Protein AF-A0A2M7DRD8-F1 (afdb_monomer_lite)

Structure (mmCIF, N/CA/C/O backbone):
data_AF-A0A2M7DRD8-F1
#
_entry.id   AF-A0A2M7DRD8-F1
#
loop_
_atom_site.group_PDB
_atom_site.id
_atom_site.type_symbol
_atom_site.label_atom_id
_atom_site.label_alt_id
_atom_site.label_comp_id
_atom_site.label_asym_id
_atom_site.label_entity_id
_atom_site.label_seq_id
_atom_site.pdbx_PDB_ins_code
_atom_site.Cartn_x
_atom_site.Cartn_y
_atom_site.Cartn_z
_atom_site.occupancy
_atom_site.B_iso_or_equiv
_atom_site.auth_seq_id
_atom_site.auth_comp_id
_atom_site.auth_asym_id
_atom_site.auth_atom_id
_atom_site.pdbx_PDB_model_num
ATOM 1 N N . MET A 1 1 ? -48.114 9.197 33.611 1.00 51.41 1 MET A N 1
ATOM 2 C CA . MET A 1 1 ? -47.716 10.324 32.728 1.00 51.41 1 MET A CA 1
ATOM 3 C C . MET A 1 1 ? -46.444 11.037 33.194 1.00 51.41 1 MET A C 1
ATOM 5 O O . MET A 1 1 ? -45.716 11.497 32.331 1.00 51.41 1 MET A O 1
ATOM 9 N N . ILE A 1 2 ? -46.135 11.087 34.499 1.00 50.50 2 ILE A N 1
ATOM 10 C CA . ILE A 1 2 ? -44.929 11.755 35.037 1.00 50.50 2 ILE A CA 1
ATOM 11 C C . ILE A 1 2 ? -43.642 10.920 34.817 1.00 50.50 2 ILE A C 1
ATOM 13 O O . ILE A 1 2 ? -42.641 11.465 34.374 1.00 50.50 2 ILE A O 1
ATOM 17 N N . GLU A 1 3 ? -43.691 9.587 34.945 1.00 48.16 3 GLU A N 1
ATOM 18 C CA . GLU A 1 3 ? -42.523 8.697 34.726 1.00 48.16 3 GLU A CA 1
ATOM 19 C C . GLU A 1 3 ? -41.979 8.661 33.280 1.00 48.16 3 GLU A C 1
ATOM 21 O O . GLU A 1 3 ? -40.818 8.326 33.057 1.00 48.16 3 GLU A O 1
ATOM 26 N N . ASN A 1 4 ? -42.793 9.020 32.278 1.00 51.00 4 ASN A N 1
ATOM 27 C CA . ASN A 1 4 ? -42.351 9.072 30.875 1.00 51.00 4 ASN A CA 1
ATOM 28 C C . ASN A 1 4 ? -41.583 10.360 30.537 1.00 51.00 4 ASN A C 1
ATOM 30 O O . ASN A 1 4 ? -40.887 10.402 29.526 1.00 51.00 4 ASN A O 1
ATOM 34 N N . ILE A 1 5 ? -41.713 11.414 31.348 1.00 54.62 5 ILE A N 1
ATOM 35 C CA . ILE A 1 5 ? -41.013 12.686 31.124 1.00 54.62 5 ILE A CA 1
ATOM 36 C C . ILE A 1 5 ? -39.575 12.589 31.653 1.00 54.62 5 ILE A C 1
ATOM 38 O O . ILE A 1 5 ? -38.653 13.019 30.961 1.00 54.62 5 ILE A O 1
ATOM 42 N N . ASP A 1 6 ? -39.367 11.937 32.801 1.00 59.06 6 ASP A N 1
ATOM 43 C CA . ASP A 1 6 ? -38.029 11.738 33.377 1.00 59.06 6 ASP A CA 1
ATOM 44 C C . ASP A 1 6 ? -37.151 10.810 32.529 1.00 59.06 6 ASP A C 1
ATOM 46 O O . ASP A 1 6 ? -36.021 11.176 32.207 1.00 59.06 6 ASP A O 1
ATOM 50 N N . LYS A 1 7 ? -37.688 9.688 32.025 1.00 58.59 7 LYS A N 1
ATOM 51 C CA . LYS A 1 7 ? -36.946 8.801 31.104 1.00 58.59 7 LYS A CA 1
ATOM 52 C C . LYS A 1 7 ? -36.541 9.490 29.798 1.00 58.59 7 LYS A C 1
ATOM 54 O O . LYS A 1 7 ? -35.461 9.237 29.271 1.00 58.59 7 LYS A O 1
ATOM 59 N N . ASN A 1 8 ? -37.389 10.375 29.273 1.00 62.75 8 ASN A N 1
ATOM 60 C CA . ASN A 1 8 ? -37.078 11.137 28.062 1.00 62.75 8 ASN A CA 1
ATOM 61 C C . ASN A 1 8 ? -35.999 12.204 28.305 1.00 62.75 8 ASN A C 1
ATOM 63 O O . ASN A 1 8 ? -35.187 12.462 27.415 1.00 62.75 8 ASN A O 1
ATOM 67 N N . ASN A 1 9 ? -35.961 12.807 29.496 1.00 60.53 9 ASN A N 1
ATOM 68 C CA . ASN A 1 9 ? -34.924 13.767 29.874 1.00 60.53 9 ASN A CA 1
ATOM 69 C C . ASN A 1 9 ? -33.573 13.088 30.146 1.00 60.53 9 ASN A C 1
ATOM 71 O O . ASN A 1 9 ? -32.545 13.599 29.700 1.00 60.53 9 ASN A O 1
ATOM 75 N N . GLU A 1 10 ? -33.563 11.925 30.802 1.00 60.06 10 GLU A N 1
ATOM 76 C CA . GLU A 1 10 ? -32.355 11.109 30.995 1.00 60.06 10 GLU A CA 1
ATOM 77 C C . GLU A 1 10 ? -31.762 10.661 29.655 1.00 60.06 10 GLU A C 1
ATOM 79 O O . GLU A 1 10 ? -30.588 10.911 29.382 1.00 60.06 10 GLU A O 1
ATOM 84 N N . LEU A 1 11 ? -32.595 10.123 28.758 1.00 62.16 11 LEU A N 1
ATOM 85 C CA . LEU A 1 11 ? -32.164 9.702 27.424 1.00 62.16 11 LEU A CA 1
ATOM 86 C C . LEU A 1 11 ? -31.578 10.870 26.611 1.00 62.16 11 LEU A C 1
ATOM 88 O O . LEU A 1 11 ? -30.563 10.724 25.930 1.00 62.16 11 LEU A O 1
ATOM 92 N N . LYS A 1 12 ? -32.198 12.053 26.683 1.00 63.88 12 LYS A N 1
ATOM 93 C CA . LYS A 1 12 ? -31.718 13.252 25.984 1.00 63.88 12 LYS A CA 1
ATOM 94 C C . LYS A 1 12 ? -30.368 13.732 26.531 1.00 63.88 12 LYS A C 1
ATOM 96 O O . LYS A 1 12 ? -29.497 14.097 25.738 1.00 63.88 12 LYS A O 1
ATOM 101 N N . ASN A 1 13 ? -30.179 13.688 27.850 1.00 71.81 13 ASN A N 1
ATOM 102 C CA . ASN A 1 13 ? -28.911 14.026 28.500 1.00 71.81 13 ASN A CA 1
ATOM 103 C C . ASN A 1 13 ? -27.793 13.045 28.119 1.00 71.81 13 ASN A C 1
ATOM 105 O O . ASN A 1 13 ? -26.676 13.478 27.823 1.00 71.81 13 ASN A O 1
ATOM 109 N N . ASP A 1 14 ? -28.096 11.750 28.039 1.00 74.75 14 ASP A N 1
ATOM 110 C CA . ASP A 1 14 ? -27.139 10.731 27.599 1.00 74.75 14 ASP A CA 1
ATOM 111 C C . ASP A 1 14 ? -26.747 10.900 26.125 1.00 74.75 14 ASP A C 1
ATOM 113 O O . ASP A 1 14 ? -25.566 10.801 25.780 1.00 74.75 14 ASP A O 1
ATOM 117 N N . ILE A 1 15 ? -27.697 11.248 25.249 1.00 74.50 15 ILE A N 1
ATOM 118 C CA . ILE A 1 15 ? -27.411 11.560 23.839 1.00 74.50 15 ILE A CA 1
ATOM 119 C C . ILE A 1 15 ? -26.475 12.769 23.724 1.00 74.50 15 ILE A C 1
ATOM 121 O O . ILE A 1 15 ? -25.513 12.741 22.951 1.00 74.50 15 ILE A O 1
ATOM 125 N N . GLU A 1 16 ? -26.732 13.842 24.473 1.00 79.25 16 GLU A N 1
ATOM 126 C CA . GLU A 1 16 ? -25.897 15.044 24.426 1.00 79.25 16 GLU A CA 1
ATOM 127 C C . GLU A 1 16 ? -24.485 14.782 24.973 1.00 79.25 16 GLU A C 1
ATOM 129 O O . GLU A 1 16 ? -23.496 15.234 24.387 1.00 79.25 16 GLU A O 1
ATOM 134 N N . LYS A 1 17 ? -24.377 13.995 26.048 1.00 80.50 17 LYS A N 1
ATOM 135 C CA . LYS A 1 17 ? -23.098 13.569 26.624 1.00 80.50 17 LYS A CA 1
ATOM 136 C C . LYS A 1 17 ? -22.289 12.728 25.635 1.00 80.50 17 LYS A C 1
ATOM 138 O O . LYS A 1 17 ? -21.115 13.023 25.413 1.00 80.50 17 LYS A O 1
ATOM 143 N N . THR A 1 18 ? -22.918 11.751 24.983 1.00 78.06 18 THR A N 1
ATOM 144 C CA . THR A 1 18 ? -22.278 10.927 23.946 1.00 78.06 18 THR A CA 1
ATOM 145 C C . THR A 1 18 ? -21.815 11.769 22.759 1.00 78.06 18 THR A C 1
ATOM 147 O O . THR A 1 18 ? -20.695 11.592 22.288 1.00 78.06 18 THR A O 1
ATOM 150 N N . ARG A 1 19 ? -22.613 12.745 22.302 1.00 79.94 19 ARG A N 1
ATOM 151 C CA . ARG A 1 19 ? -22.212 13.660 21.216 1.00 79.94 19 ARG A CA 1
ATOM 152 C C . ARG A 1 19 ? -20.989 14.501 21.576 1.00 79.94 19 ARG A C 1
ATOM 154 O O . ARG A 1 19 ? -20.092 14.647 20.749 1.00 79.94 19 ARG A O 1
ATOM 161 N N . LYS A 1 20 ? -20.941 15.042 22.797 1.00 85.69 20 LYS A N 1
ATOM 162 C CA . LYS A 1 20 ? -19.784 15.812 23.286 1.00 85.69 20 LYS A CA 1
ATOM 163 C C . LYS A 1 20 ? -18.530 14.941 23.356 1.00 85.69 20 LYS A C 1
ATOM 165 O O . LYS A 1 20 ? -17.476 15.366 22.887 1.00 85.69 20 LYS A O 1
ATOM 170 N N . GLN A 1 21 ? -18.661 13.721 23.877 1.00 85.06 21 GLN A N 1
ATOM 171 C CA . GLN A 1 21 ? -17.564 12.757 23.935 1.00 85.06 21 GLN A CA 1
ATOM 172 C C . GLN A 1 21 ? -17.055 12.401 22.531 1.00 85.06 21 GLN A C 1
ATOM 174 O O . GLN A 1 21 ? -15.856 12.475 22.279 1.00 85.06 21 GLN A O 1
ATOM 179 N N . TYR A 1 22 ? -17.963 12.129 21.592 1.00 84.31 22 TYR A N 1
ATOM 180 C CA . TYR A 1 22 ? -17.619 11.849 20.200 1.00 84.31 22 TYR A CA 1
ATOM 181 C C . TYR A 1 22 ? -16.872 13.003 19.533 1.00 84.31 22 TYR A C 1
ATOM 183 O O . TYR A 1 22 ? -15.840 12.776 18.912 1.00 84.31 22 TYR A O 1
ATOM 191 N N . ALA A 1 23 ? -17.325 14.248 19.701 1.00 85.69 23 ALA A N 1
ATOM 192 C CA . ALA A 1 23 ? -16.627 15.410 19.151 1.00 85.69 23 ALA A CA 1
ATOM 193 C C . ALA A 1 23 ? -15.194 15.550 19.702 1.00 85.69 23 ALA A C 1
ATOM 195 O O . ALA A 1 23 ? -14.265 15.858 18.950 1.00 85.69 23 ALA A O 1
ATOM 196 N N . MET A 1 24 ? -15.004 15.294 21.000 1.00 89.94 24 MET A N 1
ATOM 197 C CA . MET A 1 24 ? -13.684 15.314 21.632 1.00 89.94 24 MET A CA 1
ATOM 198 C C . MET A 1 24 ? -12.785 14.195 21.095 1.00 89.94 24 MET A C 1
ATOM 200 O O . MET A 1 24 ? -11.672 14.471 20.647 1.00 89.94 24 MET A O 1
ATOM 204 N N . ASP A 1 25 ? -13.266 12.951 21.094 1.00 91.06 25 ASP A N 1
ATOM 205 C CA . ASP A 1 25 ? -12.492 11.802 20.615 1.00 91.06 25 ASP A CA 1
ATOM 206 C C . ASP A 1 25 ? -12.171 11.908 19.128 1.00 91.06 25 ASP A C 1
ATOM 208 O O . ASP A 1 25 ? -11.081 11.534 18.714 1.00 91.06 25 ASP A O 1
ATOM 212 N N . PHE A 1 26 ? -13.075 12.469 18.326 1.00 90.00 26 PHE A N 1
ATOM 213 C CA . PHE A 1 26 ? -12.841 12.701 16.906 1.00 90.00 26 PHE A CA 1
ATOM 214 C C . PHE A 1 26 ? -11.701 13.701 16.679 1.00 90.00 26 PHE A C 1
ATOM 216 O O . PHE A 1 26 ? -10.838 13.474 15.835 1.00 90.00 26 PHE A O 1
ATOM 223 N N . SER A 1 27 ? -11.623 14.770 17.477 1.00 91.44 27 SER A N 1
ATOM 224 C CA . SER A 1 27 ? -10.482 15.695 17.441 1.00 91.44 27 SER A CA 1
ATOM 225 C C . SER A 1 27 ? -9.163 14.991 17.795 1.00 91.44 27 SER A C 1
ATOM 227 O O . SER A 1 27 ? -8.160 15.129 17.089 1.00 91.44 27 SER A O 1
ATOM 229 N N . VAL A 1 28 ? -9.170 14.159 18.843 1.00 92.94 28 VAL A N 1
ATOM 230 C CA . VAL A 1 28 ? -8.000 13.364 19.257 1.00 92.94 28 VAL A CA 1
ATOM 231 C C . VAL A 1 28 ? -7.609 12.340 18.186 1.00 92.94 28 VAL A C 1
ATOM 233 O O . VAL A 1 28 ? -6.428 12.179 17.884 1.00 92.94 28 VAL A O 1
ATOM 236 N N . PHE A 1 29 ? -8.587 11.691 17.561 1.00 94.94 29 PHE A N 1
ATOM 237 C CA . PHE A 1 29 ? -8.405 10.766 16.449 1.00 94.94 29 PHE A CA 1
ATOM 238 C C . PHE A 1 29 ? -7.705 11.436 15.262 1.00 94.94 29 PHE A C 1
ATOM 240 O O . PHE A 1 29 ? -6.721 10.899 14.756 1.00 94.94 29 PHE A O 1
ATOM 247 N N . TYR A 1 30 ? -8.142 12.633 14.851 1.00 93.25 30 TYR A N 1
ATOM 248 C CA . TYR A 1 30 ? -7.472 13.380 13.781 1.00 93.25 30 TYR A CA 1
ATOM 249 C C . TYR A 1 30 ? -6.026 13.710 14.132 1.00 93.25 30 TYR A C 1
ATOM 251 O O . TYR A 1 30 ? -5.141 13.544 13.292 1.00 93.25 30 TYR A O 1
ATOM 259 N N . LYS A 1 31 ? -5.770 14.121 15.377 1.00 95.44 31 LYS A N 1
ATOM 260 C CA . LYS A 1 31 ? -4.407 14.358 15.855 1.00 95.44 31 LYS A CA 1
ATOM 261 C C . LYS A 1 31 ? -3.551 13.091 15.749 1.00 95.44 31 LYS A C 1
ATOM 263 O O . LYS A 1 31 ? -2.486 13.135 15.142 1.00 95.44 31 LYS A O 1
ATOM 268 N N . PHE A 1 32 ? -4.034 11.959 16.263 1.00 96.81 32 PHE A N 1
ATOM 269 C CA . PHE A 1 32 ? -3.321 10.681 16.182 1.00 96.81 32 PHE A CA 1
ATOM 270 C C . PHE A 1 32 ? -3.087 10.209 14.749 1.00 96.81 32 PHE A C 1
ATOM 272 O O . PHE A 1 32 ? -2.049 9.605 14.480 1.00 96.81 32 PHE A O 1
ATOM 279 N N . LYS A 1 33 ? -4.026 10.481 13.836 1.00 95.25 33 LYS A N 1
ATOM 280 C CA . LYS A 1 33 ? -3.860 10.195 12.411 1.00 95.25 33 LYS A CA 1
ATOM 281 C C . LYS A 1 33 ? -2.682 10.979 11.839 1.00 95.25 33 LYS A C 1
ATOM 283 O O . LYS A 1 33 ? -1.814 10.380 11.215 1.00 95.25 33 LYS A O 1
ATOM 288 N N . CYS A 1 34 ? -2.656 12.296 12.044 1.00 93.75 34 CYS A N 1
ATOM 289 C CA . CYS A 1 34 ? -1.581 13.150 11.535 1.00 93.75 34 CYS A CA 1
ATOM 290 C C . CYS A 1 34 ? -0.221 12.729 12.103 1.00 93.75 34 CYS A C 1
ATOM 292 O O . CYS A 1 34 ? 0.714 12.533 11.338 1.00 93.75 34 CYS A O 1
ATOM 294 N N . GLU A 1 35 ? -0.147 12.466 13.412 1.00 95.12 35 GLU A N 1
ATOM 295 C CA . GLU A 1 35 ? 1.071 11.950 14.048 1.00 95.12 35 GLU A CA 1
ATOM 296 C C . GLU A 1 35 ? 1.548 10.636 13.412 1.00 95.12 35 GLU A C 1
ATOM 298 O O . GLU A 1 35 ? 2.744 10.453 13.205 1.00 95.12 35 GLU A O 1
ATOM 303 N N . GLU A 1 36 ? 0.641 9.705 13.094 1.00 95.19 36 GLU A N 1
ATOM 304 C CA . GLU A 1 36 ? 1.029 8.440 12.460 1.00 95.19 36 GLU A CA 1
ATOM 305 C C . GLU A 1 36 ? 1.543 8.644 11.029 1.00 95.19 36 GLU A C 1
ATOM 307 O O . GLU A 1 36 ? 2.528 8.017 10.644 1.00 95.19 36 GLU A O 1
ATOM 312 N N . ILE A 1 37 ? 0.925 9.544 10.258 1.00 93.06 37 ILE A N 1
ATOM 313 C CA . ILE A 1 37 ? 1.405 9.911 8.917 1.00 93.06 37 ILE A CA 1
ATOM 314 C C . ILE A 1 37 ? 2.819 10.505 9.004 1.00 93.06 37 ILE A C 1
ATOM 316 O O . ILE A 1 37 ? 3.712 10.069 8.274 1.00 93.06 37 ILE A O 1
ATOM 320 N N . ASP A 1 38 ? 3.052 11.427 9.940 1.00 91.56 38 ASP A N 1
ATOM 321 C CA . ASP A 1 38 ? 4.364 12.049 10.153 1.00 91.56 38 ASP A CA 1
ATOM 322 C C . ASP A 1 38 ? 5.421 11.010 10.581 1.00 91.56 38 ASP A C 1
ATOM 324 O O . ASP A 1 38 ? 6.549 10.985 10.067 1.00 91.56 38 ASP A O 1
ATOM 328 N N . ASN A 1 39 ? 5.040 10.086 11.471 1.00 92.94 39 ASN A N 1
ATOM 329 C CA . ASN A 1 39 ? 5.903 9.010 11.966 1.00 92.94 39 ASN A CA 1
ATOM 330 C C . ASN A 1 39 ? 6.307 8.011 10.878 1.00 92.94 39 ASN A C 1
ATOM 332 O O . ASN A 1 39 ? 7.415 7.475 10.926 1.00 92.94 39 ASN A O 1
ATOM 336 N N . LEU A 1 40 ? 5.431 7.738 9.906 1.00 91.81 40 LEU A N 1
ATOM 337 C CA . LEU A 1 40 ? 5.766 6.871 8.776 1.00 91.81 40 LEU A CA 1
ATOM 338 C C . LEU A 1 40 ? 6.870 7.479 7.911 1.00 91.81 40 LEU A C 1
ATOM 340 O O . LEU A 1 40 ? 7.660 6.731 7.340 1.00 91.81 40 LEU A O 1
ATOM 344 N N . SER A 1 41 ? 6.971 8.815 7.863 1.00 86.94 41 SER A N 1
ATOM 345 C CA . SER A 1 41 ? 8.064 9.523 7.186 1.00 86.94 41 SER A CA 1
ATOM 346 C C . SER A 1 41 ? 8.260 9.115 5.713 1.00 86.94 41 SER A C 1
ATOM 348 O O . SER A 1 41 ? 9.373 9.190 5.190 1.00 86.94 41 SER A O 1
ATOM 350 N N . VAL A 1 42 ? 7.174 8.710 5.051 1.00 90.12 42 VAL A N 1
ATOM 351 C CA . VAL A 1 42 ? 7.125 8.277 3.647 1.00 90.12 42 VAL A CA 1
ATOM 352 C C . VAL A 1 42 ? 6.972 9.458 2.693 1.00 90.12 42 VAL A C 1
ATOM 354 O O . VAL A 1 42 ? 6.558 10.542 3.101 1.00 90.12 42 VAL A O 1
ATOM 357 N N . LEU A 1 43 ? 7.305 9.255 1.417 1.00 85.31 43 LEU A N 1
ATOM 358 C CA . LEU A 1 43 ? 7.189 10.246 0.343 1.00 85.31 43 LEU A CA 1
ATOM 359 C C . LEU A 1 43 ? 7.924 11.573 0.589 1.00 85.31 43 LEU A C 1
ATOM 361 O O . LEU A 1 43 ? 7.656 12.559 -0.090 1.00 85.31 43 LEU A O 1
ATOM 365 N N . LYS A 1 44 ? 8.922 11.613 1.483 1.00 86.44 44 LYS A N 1
ATOM 366 C CA . LYS A 1 44 ? 9.798 12.794 1.642 1.00 86.44 44 LYS A CA 1
ATOM 367 C C . LYS A 1 44 ? 10.540 13.162 0.353 1.00 86.44 44 LYS A C 1
ATOM 369 O O . LYS A 1 44 ? 10.976 14.296 0.196 1.00 86.44 44 LYS A O 1
ATOM 374 N N . TRP A 1 45 ? 10.704 12.191 -0.541 1.00 84.38 45 TRP A N 1
ATOM 375 C CA . TRP A 1 45 ? 11.318 12.338 -1.858 1.00 84.38 45 TRP A CA 1
ATOM 376 C C . TRP A 1 45 ? 10.314 12.734 -2.953 1.00 84.38 45 TRP A C 1
ATOM 378 O O . TRP A 1 45 ? 10.743 13.068 -4.056 1.00 84.38 45 TRP A O 1
ATOM 388 N N . ALA A 1 46 ? 9.001 12.654 -2.695 1.00 83.19 46 ALA A N 1
ATOM 389 C CA . ALA A 1 46 ? 7.992 12.746 -3.742 1.00 83.19 46 ALA A CA 1
ATOM 390 C C . ALA A 1 46 ? 7.962 14.142 -4.380 1.00 83.19 46 ALA A C 1
ATOM 392 O O . ALA A 1 46 ? 7.976 15.150 -3.667 1.00 83.19 46 ALA A O 1
ATOM 393 N N . PRO A 1 47 ? 7.900 14.219 -5.718 1.00 79.81 47 PRO A N 1
ATOM 394 C CA . PRO A 1 47 ? 7.844 15.496 -6.406 1.00 79.81 47 PRO A CA 1
ATOM 395 C C . PRO A 1 47 ? 6.501 16.203 -6.166 1.00 79.81 47 PRO A C 1
ATOM 397 O O . PRO A 1 47 ? 5.458 15.570 -5.989 1.00 79.81 47 PRO A O 1
ATOM 400 N N . HIS A 1 48 ? 6.520 17.537 -6.209 1.00 73.81 48 HIS A N 1
ATOM 401 C CA . HIS A 1 48 ? 5.298 18.341 -6.290 1.00 73.81 48 HIS A CA 1
ATOM 402 C C . HIS A 1 48 ? 4.625 18.177 -7.665 1.00 73.81 48 HIS A C 1
ATOM 404 O O . HIS A 1 48 ? 5.193 17.559 -8.562 1.00 73.81 48 HIS A O 1
ATOM 410 N N . ASN A 1 49 ? 3.405 18.707 -7.824 1.00 71.19 49 ASN A N 1
ATOM 411 C CA . ASN A 1 49 ? 2.595 18.561 -9.044 1.00 71.19 49 ASN A CA 1
ATOM 412 C C . ASN A 1 49 ? 3.424 18.724 -10.337 1.00 71.19 49 ASN A C 1
ATOM 414 O O . ASN A 1 49 ? 4.242 19.647 -10.409 1.00 71.19 49 ASN A O 1
ATOM 418 N N . PRO A 1 50 ? 3.193 17.880 -11.363 1.00 64.50 50 PRO A N 1
ATOM 419 C CA . PRO A 1 50 ? 3.931 17.988 -12.614 1.00 64.50 50 PRO A CA 1
ATOM 420 C C . PRO A 1 50 ? 3.659 19.358 -13.267 1.00 64.50 50 PRO A C 1
ATOM 422 O O . PRO A 1 50 ? 2.529 19.856 -13.189 1.00 64.50 50 PRO A O 1
ATOM 425 N N . PRO A 1 51 ? 4.659 19.996 -13.898 1.00 63.88 51 PRO A N 1
ATOM 426 C CA . PRO A 1 51 ? 4.472 21.267 -14.585 1.00 63.88 51 PRO A CA 1
ATOM 427 C C . PRO A 1 51 ? 3.408 21.153 -15.687 1.00 63.88 51 PRO A C 1
ATOM 429 O O . PRO A 1 51 ? 3.340 20.169 -16.419 1.00 63.88 51 PRO A O 1
ATOM 432 N N . ASN A 1 52 ? 2.594 22.201 -15.850 1.00 61.72 52 ASN A N 1
ATOM 433 C CA . ASN A 1 52 ? 1.519 22.247 -16.856 1.00 61.72 52 ASN A CA 1
ATOM 434 C C . ASN A 1 52 ? 2.026 22.270 -18.314 1.00 61.72 52 ASN A C 1
ATOM 436 O O . ASN A 1 52 ? 1.223 22.160 -19.241 1.00 61.72 52 ASN A O 1
ATOM 440 N N . ILE A 1 53 ? 3.335 22.426 -18.528 1.00 61.28 53 ILE A N 1
ATOM 441 C CA . ILE A 1 53 ? 3.953 22.584 -19.846 1.00 61.28 53 ILE A CA 1
ATOM 442 C C . ILE A 1 53 ? 4.881 21.391 -20.089 1.00 61.28 53 ILE A C 1
ATOM 444 O O . ILE A 1 53 ? 6.031 21.376 -19.661 1.00 61.28 53 ILE A O 1
ATOM 448 N N . THR A 1 54 ? 4.370 20.376 -20.786 1.00 60.72 54 THR A N 1
ATOM 449 C CA . THR A 1 54 ? 5.160 19.241 -21.283 1.00 60.72 54 THR A CA 1
ATOM 450 C C . THR A 1 54 ? 4.831 19.033 -22.757 1.00 60.72 54 THR A C 1
ATOM 452 O O . THR A 1 54 ? 3.689 18.722 -23.098 1.00 60.72 54 THR A O 1
ATOM 455 N N . ILE A 1 55 ? 5.819 19.217 -23.639 1.00 64.56 55 ILE A N 1
ATOM 456 C CA . ILE A 1 55 ? 5.631 19.117 -25.099 1.00 64.56 55 ILE A CA 1
ATOM 457 C C . ILE A 1 55 ? 5.620 17.646 -25.555 1.00 64.56 55 ILE A C 1
ATOM 459 O O . ILE A 1 55 ? 4.925 17.286 -26.503 1.00 64.56 55 ILE A O 1
ATOM 463 N N . ASN A 1 56 ? 6.345 16.768 -24.853 1.00 79.56 56 ASN A N 1
ATOM 464 C CA . ASN A 1 56 ? 6.411 15.344 -25.175 1.00 79.56 56 ASN A CA 1
ATOM 465 C C . ASN A 1 56 ? 5.234 14.572 -24.540 1.00 79.56 56 ASN A C 1
ATOM 467 O O . ASN A 1 56 ? 5.143 14.454 -23.315 1.00 79.56 56 ASN A O 1
ATOM 471 N N . SER A 1 57 ? 4.349 14.021 -25.380 1.00 80.19 57 SER A N 1
ATOM 472 C CA . SER A 1 57 ? 3.146 13.278 -24.966 1.00 80.19 57 SER A CA 1
ATOM 473 C C . SER A 1 57 ? 3.450 12.082 -24.063 1.00 80.19 57 SER A C 1
ATOM 475 O O . SER A 1 57 ? 2.684 11.791 -23.146 1.00 80.19 57 SER A O 1
ATOM 477 N N . TYR A 1 58 ? 4.587 11.428 -24.279 1.00 83.19 58 TYR A N 1
ATOM 478 C CA . TYR A 1 58 ? 5.029 10.283 -23.501 1.00 83.19 58 TYR A CA 1
ATOM 479 C C . TYR A 1 58 ? 5.480 1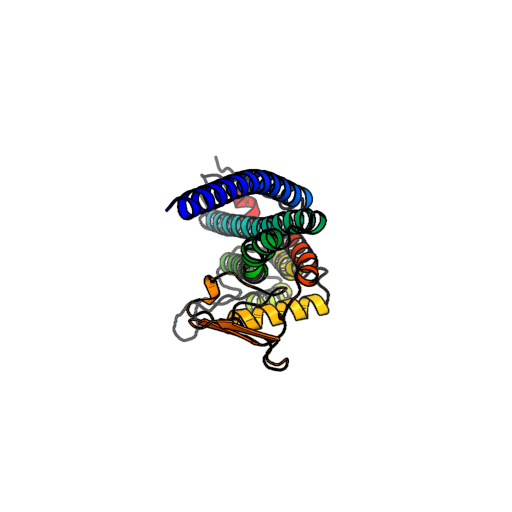0.670 -22.081 1.00 83.19 58 TYR A C 1
ATOM 481 O O . TYR A 1 58 ? 5.090 10.030 -21.106 1.00 83.19 58 TYR A O 1
ATOM 489 N N . ILE A 1 59 ? 6.241 11.760 -21.948 1.00 86.81 59 ILE A N 1
ATOM 490 C CA . ILE A 1 59 ? 6.667 12.288 -20.641 1.00 86.81 59 ILE A CA 1
ATOM 491 C C . ILE A 1 59 ? 5.436 12.736 -19.842 1.00 86.81 59 ILE A C 1
ATOM 493 O O . ILE A 1 59 ? 5.301 12.429 -18.658 1.00 86.81 59 ILE A O 1
ATOM 497 N N . LYS A 1 60 ? 4.477 13.385 -20.513 1.00 86.25 60 LYS A N 1
ATOM 498 C CA . LYS A 1 60 ? 3.192 13.760 -19.911 1.00 86.25 60 LYS A CA 1
ATOM 499 C C . LYS A 1 60 ? 2.429 12.538 -19.386 1.00 86.25 60 LYS A C 1
ATOM 501 O O . LYS A 1 60 ? 1.916 12.578 -18.269 1.00 86.25 60 LYS A O 1
ATOM 506 N N . LEU A 1 61 ? 2.369 11.460 -20.169 1.00 86.75 61 LEU A N 1
ATOM 507 C CA . LEU A 1 61 ? 1.716 10.209 -19.779 1.00 86.75 61 LEU A CA 1
ATOM 508 C C . LEU A 1 61 ? 2.385 9.585 -18.542 1.00 86.75 61 LEU A C 1
ATOM 510 O O . LEU A 1 61 ? 1.696 9.222 -17.589 1.00 86.75 61 LEU A O 1
ATOM 514 N N . ALA A 1 62 ? 3.721 9.527 -18.528 1.00 90.94 62 ALA A N 1
ATOM 515 C CA . ALA A 1 62 ? 4.499 9.036 -17.391 1.00 90.94 62 ALA A CA 1
ATOM 516 C C . ALA A 1 62 ? 4.193 9.827 -16.107 1.00 90.94 62 ALA A C 1
ATOM 518 O O . ALA A 1 62 ? 3.912 9.233 -15.065 1.00 90.94 62 ALA A O 1
ATOM 519 N N . GLY A 1 63 ? 4.169 11.162 -16.200 1.00 90.38 63 GLY A N 1
ATOM 520 C CA . GLY A 1 63 ? 3.828 12.044 -15.085 1.00 90.38 63 GLY A CA 1
ATOM 521 C C . GLY A 1 63 ? 2.405 11.836 -14.560 1.00 90.38 63 GLY A C 1
ATOM 522 O O . GLY A 1 63 ? 2.206 11.749 -13.350 1.00 90.38 63 GLY A O 1
ATOM 523 N N . GLN A 1 64 ? 1.414 11.695 -15.448 1.00 89.94 64 GLN A N 1
ATOM 524 C CA . GLN A 1 64 ? 0.015 11.466 -15.060 1.00 89.94 64 GLN A CA 1
ATOM 525 C C . GLN A 1 64 ? -0.173 10.145 -14.308 1.00 89.94 64 GLN A C 1
ATOM 527 O O . GLN A 1 64 ? -0.794 10.122 -13.243 1.00 89.94 64 GLN A O 1
ATOM 532 N N . PHE A 1 65 ? 0.384 9.052 -14.830 1.00 91.94 65 PHE A N 1
ATOM 533 C CA . PHE A 1 65 ? 0.306 7.750 -14.171 1.00 91.94 65 PHE A CA 1
ATOM 534 C C . PHE A 1 65 ? 1.061 7.729 -12.846 1.00 91.94 65 PHE A C 1
ATOM 536 O O . PHE A 1 65 ? 0.549 7.202 -11.859 1.00 91.94 65 PHE A O 1
ATOM 543 N N . PHE A 1 66 ? 2.250 8.331 -12.793 1.00 94.75 66 PHE A N 1
ATOM 544 C CA . PHE A 1 66 ? 3.011 8.387 -11.552 1.00 94.75 66 PHE A CA 1
ATOM 545 C C . PHE A 1 66 ? 2.313 9.235 -10.483 1.00 94.75 66 PHE A C 1
ATOM 547 O O . PHE A 1 66 ? 2.248 8.841 -9.322 1.00 94.75 66 PHE A O 1
ATOM 554 N N . TYR A 1 67 ? 1.695 10.352 -10.868 1.00 91.19 67 TYR A N 1
ATOM 555 C CA . TYR A 1 67 ? 0.881 11.149 -9.953 1.00 91.19 67 TYR A CA 1
ATOM 556 C C . TYR A 1 67 ? -0.334 10.368 -9.423 1.00 91.19 67 TYR A C 1
ATOM 558 O O . TYR A 1 67 ? -0.649 10.429 -8.234 1.00 91.19 67 TYR A O 1
ATOM 566 N N . ALA A 1 68 ? -0.995 9.577 -10.276 1.00 91.88 68 ALA A N 1
ATOM 567 C CA . ALA A 1 68 ? -2.073 8.687 -9.848 1.00 91.88 68 ALA A CA 1
ATOM 568 C C . ALA A 1 68 ? -1.582 7.616 -8.853 1.00 91.88 68 ALA A C 1
ATOM 570 O O . ALA A 1 68 ? -2.263 7.353 -7.860 1.00 91.88 68 ALA A O 1
ATOM 571 N N . LEU A 1 69 ? -0.386 7.056 -9.069 1.00 94.81 69 LEU A N 1
ATOM 572 C CA . LEU A 1 69 ? 0.269 6.134 -8.134 1.00 94.81 69 LEU A CA 1
ATOM 573 C C . LEU A 1 69 ? 0.556 6.789 -6.778 1.00 94.81 69 LEU A C 1
ATOM 575 O O . LEU A 1 69 ? 0.241 6.196 -5.747 1.00 94.81 69 LEU A O 1
ATOM 579 N N . LEU A 1 70 ? 1.089 8.016 -6.765 1.00 94.38 70 LEU A N 1
ATOM 580 C CA . LEU A 1 70 ? 1.322 8.768 -5.529 1.00 94.38 70 LEU A CA 1
ATOM 581 C C . LEU A 1 70 ? 0.015 8.983 -4.758 1.00 94.38 70 LEU A C 1
ATOM 583 O O . LEU A 1 70 ? -0.043 8.703 -3.564 1.00 94.38 70 LEU A O 1
ATOM 587 N N . ASN A 1 71 ? -1.062 9.388 -5.436 1.00 92.19 71 ASN A N 1
ATOM 588 C CA . ASN A 1 71 ? -2.378 9.549 -4.809 1.00 92.19 71 ASN A CA 1
ATOM 589 C C . ASN A 1 71 ? -2.928 8.234 -4.243 1.00 92.19 71 ASN A C 1
ATOM 591 O O . ASN A 1 71 ? -3.459 8.213 -3.131 1.00 92.19 71 ASN A O 1
ATOM 595 N N . ALA A 1 72 ? -2.787 7.126 -4.975 1.00 94.75 72 ALA A N 1
ATOM 596 C CA . ALA A 1 72 ? -3.184 5.809 -4.487 1.00 94.75 72 ALA A CA 1
ATOM 597 C C . ALA A 1 72 ? -2.380 5.402 -3.239 1.00 94.75 72 ALA A C 1
ATOM 599 O O . ALA A 1 72 ? -2.947 4.850 -2.292 1.00 94.75 72 ALA A O 1
ATOM 600 N N . PHE A 1 73 ? -1.084 5.724 -3.202 1.00 96.75 73 PHE A N 1
ATOM 601 C CA . PHE A 1 73 ? -0.231 5.470 -2.046 1.00 96.75 73 PHE A CA 1
ATOM 602 C C . PHE A 1 73 ? -0.571 6.360 -0.846 1.00 96.75 73 PHE A C 1
ATOM 604 O O . PHE A 1 73 ? -0.684 5.842 0.264 1.00 96.75 73 PHE A O 1
ATOM 611 N N . TYR A 1 74 ? -0.854 7.651 -1.048 1.00 94.19 74 TYR A N 1
ATOM 612 C CA . TYR A 1 74 ? -1.367 8.523 0.016 1.00 94.19 74 TYR A CA 1
ATOM 613 C C . TYR A 1 74 ? -2.650 7.960 0.632 1.00 94.19 74 TYR A C 1
ATOM 615 O O . TYR A 1 74 ? -2.755 7.872 1.852 1.00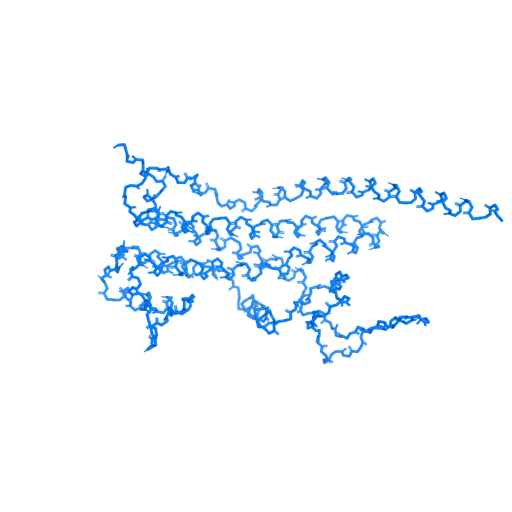 94.19 74 TYR A O 1
ATOM 623 N N . GLN A 1 75 ? -3.595 7.492 -0.190 1.00 92.81 75 GLN A N 1
ATOM 624 C CA . GLN A 1 75 ? -4.817 6.860 0.317 1.00 92.81 75 GLN A CA 1
ATOM 625 C C . GLN A 1 75 ? -4.529 5.583 1.118 1.00 92.81 75 GLN A C 1
ATOM 627 O O . GLN A 1 75 ? -5.208 5.325 2.111 1.00 92.81 75 GLN A O 1
ATOM 632 N N . LEU A 1 76 ? -3.544 4.774 0.713 1.00 96.44 76 LEU A N 1
ATOM 633 C CA . LEU A 1 76 ? -3.133 3.586 1.468 1.00 96.44 76 LEU A CA 1
ATOM 634 C C . LEU A 1 76 ? -2.583 3.969 2.852 1.00 96.44 76 LEU A C 1
ATOM 636 O O . LEU A 1 76 ? -2.990 3.384 3.859 1.00 96.44 76 LEU A O 1
ATOM 640 N N . VAL A 1 77 ? -1.694 4.966 2.893 1.00 96.88 77 VAL A N 1
ATOM 641 C CA . VAL A 1 77 ? -1.108 5.515 4.125 1.00 96.88 77 VAL A CA 1
ATOM 642 C C . VAL A 1 77 ? -2.198 6.066 5.040 1.00 96.88 77 VAL A C 1
ATOM 644 O O . VAL A 1 77 ? -2.212 5.753 6.230 1.00 96.88 77 VAL A O 1
ATOM 647 N N . GLU A 1 78 ? -3.156 6.815 4.492 1.00 93.94 78 GLU A N 1
ATOM 648 C CA . GLU A 1 78 ? -4.296 7.320 5.253 1.00 93.94 78 GLU A CA 1
ATOM 649 C C . GLU A 1 78 ? -5.152 6.190 5.831 1.00 93.94 78 GLU A C 1
ATOM 651 O O . GLU A 1 78 ? -5.489 6.241 7.011 1.00 93.94 78 GLU A O 1
ATOM 656 N N . CYS A 1 79 ? -5.477 5.148 5.055 1.00 93.44 79 CYS A N 1
ATOM 657 C CA . CYS A 1 79 ? -6.265 4.009 5.550 1.00 93.44 79 CYS A CA 1
ATOM 658 C C . CYS A 1 79 ? -5.593 3.337 6.759 1.00 93.44 79 CYS A C 1
ATOM 660 O O . CYS A 1 79 ? -6.251 3.035 7.760 1.00 93.44 79 CYS A O 1
ATOM 662 N N . TYR A 1 80 ? -4.274 3.142 6.692 1.00 96.50 80 TYR A N 1
ATOM 663 C CA . TYR A 1 80 ? -3.497 2.632 7.819 1.00 96.50 80 TYR A CA 1
ATOM 664 C C . TYR A 1 80 ? -3.524 3.605 9.005 1.00 96.50 80 TYR A C 1
ATOM 666 O O . TYR A 1 80 ? -3.892 3.204 10.107 1.00 96.50 80 TYR A O 1
ATOM 674 N N . ALA A 1 81 ? -3.222 4.887 8.786 1.00 96.50 81 ALA A N 1
ATOM 675 C CA . ALA A 1 81 ? -3.172 5.892 9.847 1.00 96.50 81 ALA A CA 1
ATOM 676 C C . ALA A 1 81 ? -4.523 6.076 10.557 1.00 96.50 81 ALA A C 1
ATOM 678 O O . ALA A 1 81 ? -4.560 6.150 11.785 1.00 96.50 81 ALA A O 1
ATOM 679 N N . TYR A 1 82 ? -5.638 6.080 9.816 1.00 95.31 82 TYR A N 1
ATOM 680 C CA . TYR A 1 82 ? -6.987 6.085 10.388 1.00 95.31 82 TYR A CA 1
ATOM 681 C C . TYR A 1 82 ? -7.212 4.869 11.290 1.00 95.31 82 TYR A C 1
ATOM 683 O O . TYR A 1 82 ? -7.717 5.005 12.403 1.00 95.31 82 TYR A O 1
ATOM 691 N N . SER A 1 83 ? -6.787 3.684 10.852 1.00 95.50 83 SER A N 1
ATOM 692 C CA . SER A 1 83 ? -6.942 2.461 11.643 1.00 95.50 83 SER A CA 1
ATOM 693 C C . SER A 1 83 ? -6.131 2.517 12.944 1.00 95.50 83 SER A C 1
ATOM 695 O O . SER A 1 83 ? -6.649 2.202 14.012 1.00 95.50 83 SER A O 1
ATOM 697 N N . ILE A 1 84 ? -4.883 2.990 12.886 1.00 96.94 84 ILE A N 1
ATOM 698 C CA . ILE A 1 84 ? -4.025 3.153 14.072 1.00 96.94 84 ILE A CA 1
ATOM 699 C C . ILE A 1 84 ? -4.567 4.218 15.027 1.00 96.94 84 ILE A C 1
ATOM 701 O O . ILE A 1 84 ? -4.556 4.025 16.243 1.00 96.94 84 ILE A O 1
ATOM 705 N N . ALA A 1 85 ? -5.058 5.337 14.498 1.00 96.69 85 ALA A N 1
ATOM 706 C CA . ALA A 1 85 ? -5.667 6.384 15.304 1.00 96.69 85 ALA A CA 1
ATOM 707 C C . ALA A 1 85 ? -6.901 5.866 16.053 1.00 96.69 85 ALA A C 1
ATOM 709 O O . ALA A 1 85 ? -7.025 6.098 17.256 1.00 96.69 85 ALA A O 1
ATOM 710 N N . ALA A 1 86 ? -7.772 5.115 15.373 1.00 95.06 86 ALA A N 1
ATOM 711 C CA . ALA A 1 86 ? -8.923 4.477 16.001 1.00 95.06 86 ALA A CA 1
ATOM 712 C C . ALA A 1 86 ? -8.489 3.472 17.080 1.00 95.06 86 ALA A C 1
ATOM 714 O O . ALA A 1 86 ? -9.017 3.517 18.186 1.00 95.06 86 ALA A O 1
ATOM 715 N N . GLU A 1 87 ? -7.474 2.640 16.824 1.00 95.38 87 GLU A N 1
ATOM 716 C CA . GLU A 1 87 ? -6.931 1.715 17.829 1.00 95.38 87 GLU A CA 1
ATOM 717 C C . GLU A 1 87 ? -6.416 2.447 19.081 1.00 95.38 87 GLU A C 1
ATOM 719 O O . GLU A 1 87 ? -6.683 2.026 20.205 1.00 95.38 87 GLU A O 1
ATOM 724 N N . LYS A 1 88 ? -5.747 3.597 18.932 1.00 95.25 88 LYS A N 1
ATOM 725 C CA . LYS A 1 88 ? -5.312 4.406 20.087 1.00 95.25 88 LYS A CA 1
ATOM 726 C C . LYS A 1 88 ? -6.494 4.894 20.938 1.00 95.25 88 LYS A C 1
ATOM 728 O O . LYS A 1 88 ? -6.384 4.910 22.166 1.00 95.25 88 LYS A O 1
ATOM 733 N N . ILE A 1 89 ? -7.619 5.257 20.313 1.00 93.44 89 ILE A N 1
ATOM 734 C CA . ILE A 1 89 ? -8.865 5.616 21.014 1.00 93.44 89 ILE A CA 1
ATOM 735 C C . ILE A 1 89 ? -9.473 4.384 21.704 1.00 93.44 89 ILE A C 1
ATOM 737 O O . ILE A 1 89 ? -9.830 4.444 22.877 1.00 93.44 89 ILE A O 1
ATOM 741 N N . VAL A 1 90 ? -9.526 3.233 21.032 1.00 90.81 90 VAL A N 1
ATOM 742 C CA . VAL A 1 90 ? -9.996 1.967 21.628 1.00 90.81 90 VAL A CA 1
ATOM 743 C C . VAL A 1 90 ? -9.236 1.659 22.923 1.00 90.81 90 VAL A C 1
ATOM 745 O O . VAL A 1 90 ? -9.839 1.414 23.971 1.00 90.81 90 VAL A O 1
ATOM 748 N N . GLN A 1 91 ? -7.907 1.749 22.875 1.00 91.31 91 GLN A N 1
ATOM 749 C CA . GLN A 1 91 ? -7.037 1.487 24.019 1.00 91.31 91 GLN A CA 1
ATOM 750 C C . GLN A 1 91 ? -7.215 2.505 25.157 1.00 91.31 91 GLN A C 1
ATOM 752 O O . GLN A 1 91 ? -7.045 2.147 26.324 1.00 91.31 91 GLN A O 1
ATOM 757 N N . SER A 1 92 ? -7.565 3.766 24.872 1.00 89.12 92 SER A N 1
ATOM 758 C CA . SER A 1 92 ? -7.856 4.751 25.925 1.00 89.12 92 SER A CA 1
ATOM 759 C C . SER A 1 92 ? -9.193 4.467 26.619 1.00 89.12 92 SER A C 1
ATOM 761 O O . SER A 1 92 ? -9.269 4.542 27.847 1.00 89.12 92 SER A O 1
ATOM 763 N N . HIS A 1 93 ? -10.218 4.050 25.870 1.00 83.75 93 HIS A N 1
ATOM 764 C CA . HIS A 1 93 ? -11.555 3.763 26.405 1.00 83.75 93 HIS A CA 1
ATOM 765 C C . HIS A 1 93 ? -11.644 2.431 27.158 1.00 83.75 93 HIS A C 1
ATOM 767 O O . HIS A 1 93 ? -12.350 2.345 28.167 1.00 83.75 93 HIS A O 1
ATOM 773 N N . PHE A 1 94 ? -10.872 1.410 26.765 1.00 75.56 94 PHE A N 1
ATOM 774 C CA . PHE A 1 94 ? -10.768 0.180 27.560 1.00 75.56 94 PHE A CA 1
ATOM 775 C C . PHE A 1 94 ? -10.151 0.421 28.944 1.00 75.56 94 PHE A C 1
ATOM 777 O O . PHE A 1 94 ? -10.605 -0.177 29.922 1.00 75.56 94 PHE A O 1
ATOM 784 N N . LYS A 1 95 ? -9.190 1.349 29.072 1.00 77.38 95 LYS A N 1
ATOM 785 C CA . LYS A 1 95 ? -8.580 1.701 30.370 1.00 77.38 95 LYS A CA 1
ATOM 786 C C . LYS A 1 95 ? -9.587 2.283 31.360 1.00 77.38 95 LYS A C 1
ATOM 788 O O . LYS A 1 95 ? -9.483 2.021 32.555 1.00 77.38 95 LYS A O 1
ATOM 793 N N . ILE A 1 96 ? -10.580 3.023 30.869 1.00 76.50 96 ILE A N 1
ATOM 794 C CA . ILE A 1 96 ? -11.656 3.605 31.689 1.00 76.50 96 ILE A CA 1
ATOM 795 C C . ILE A 1 96 ? -12.922 2.732 31.731 1.00 76.50 96 ILE A C 1
ATOM 797 O O . ILE A 1 96 ? -13.970 3.191 32.174 1.00 76.50 96 ILE A O 1
ATOM 801 N N . LYS A 1 97 ? -12.827 1.465 31.295 1.00 77.81 97 LYS A N 1
ATOM 802 C CA . LYS A 1 97 ? -13.912 0.466 31.285 1.00 77.81 97 LYS A CA 1
ATOM 803 C C . LYS A 1 97 ? -15.164 0.880 30.490 1.00 77.81 97 LYS A C 1
ATOM 805 O O . LYS A 1 97 ? -16.247 0.361 30.750 1.00 77.81 97 LYS A O 1
ATOM 810 N N . ASN A 1 98 ? -15.028 1.750 29.486 1.00 76.38 98 ASN A N 1
ATOM 811 C CA . ASN A 1 98 ? -16.123 2.113 28.581 1.00 76.38 98 ASN A CA 1
ATOM 812 C C . ASN A 1 98 ? -16.168 1.164 27.367 1.00 76.38 98 ASN A C 1
ATOM 814 O O . ASN A 1 98 ? -15.811 1.521 26.243 1.00 76.38 98 ASN A O 1
ATOM 818 N N . THR A 1 99 ? -16.549 -0.090 27.614 1.00 71.94 99 THR A N 1
ATOM 819 C CA . THR A 1 99 ? -16.426 -1.192 26.643 1.00 71.94 99 THR A CA 1
ATOM 820 C C . THR A 1 99 ? -17.331 -1.036 25.420 1.00 71.94 99 THR A C 1
ATOM 822 O O . THR A 1 99 ? -16.900 -1.348 24.310 1.00 71.94 99 THR A O 1
ATOM 825 N N . GLY A 1 100 ? -18.554 -0.527 25.593 1.00 70.44 100 GLY A N 1
ATOM 826 C CA . GLY A 1 100 ? -19.500 -0.318 24.491 1.00 70.44 100 GLY A CA 1
ATOM 827 C C . GLY A 1 100 ? -19.023 0.740 23.496 1.00 70.44 100 GLY A C 1
ATOM 828 O O . GLY A 1 100 ? -19.093 0.540 22.290 1.00 70.44 100 GLY A O 1
ATOM 829 N N . TYR A 1 101 ? -18.447 1.832 23.988 1.00 76.12 101 TYR A N 1
ATOM 830 C CA . TYR A 1 101 ? -17.938 2.895 23.126 1.00 76.12 101 TYR A CA 1
ATOM 831 C C . TYR A 1 101 ? -16.588 2.538 22.477 1.00 76.12 101 TYR A C 1
ATOM 833 O O . TYR A 1 101 ? -16.364 2.827 21.303 1.00 76.12 101 TYR A O 1
ATOM 841 N N . ALA A 1 102 ? -15.708 1.827 23.197 1.00 80.12 102 ALA A N 1
ATOM 842 C CA . ALA A 1 102 ? -14.482 1.267 22.620 1.00 80.12 102 ALA A CA 1
ATOM 843 C C . ALA A 1 102 ? -14.784 0.300 21.459 1.00 80.12 102 ALA A C 1
ATOM 845 O O . ALA A 1 102 ? -14.071 0.276 20.460 1.00 80.12 102 ALA A O 1
ATOM 846 N N . THR A 1 103 ? -15.873 -0.462 21.569 1.00 79.75 103 THR A N 1
ATOM 847 C CA . THR A 1 103 ? -16.357 -1.388 20.536 1.00 79.75 103 THR A CA 1
ATOM 848 C C . THR A 1 103 ? -16.681 -0.662 19.225 1.00 79.75 103 THR A C 1
ATOM 850 O O . THR A 1 103 ? -16.205 -1.091 18.176 1.00 79.75 103 THR A O 1
ATOM 853 N N . THR A 1 104 ? -17.385 0.476 19.276 1.00 81.75 104 THR A N 1
ATOM 854 C CA . THR A 1 104 ? -17.663 1.322 18.097 1.00 81.75 104 THR A CA 1
ATOM 855 C C . THR A 1 104 ? -16.374 1.743 17.388 1.00 81.75 104 THR A C 1
ATOM 857 O O . THR A 1 104 ? -16.226 1.543 16.188 1.00 81.75 104 THR A O 1
ATOM 860 N N . TRP A 1 105 ? -15.382 2.268 18.114 1.00 87.69 105 TRP A N 1
ATOM 861 C CA . TRP A 1 105 ? -14.107 2.672 17.503 1.00 87.69 105 TRP A CA 1
ATOM 862 C C . TRP A 1 105 ? -13.323 1.492 16.914 1.00 87.69 105 TRP A C 1
ATOM 864 O O . TRP A 1 105 ? -12.684 1.620 15.866 1.00 87.69 105 TRP A O 1
ATOM 874 N N . LYS A 1 106 ? -13.390 0.327 17.563 1.00 86.50 106 LYS A N 1
ATOM 875 C CA . LYS A 1 106 ? -12.688 -0.888 17.139 1.00 86.50 106 LYS A CA 1
ATOM 876 C C . LYS A 1 106 ? -13.246 -1.449 15.829 1.00 86.50 106 LYS A C 1
ATOM 878 O O . LYS A 1 106 ? -12.485 -1.879 14.960 1.00 86.50 106 LYS A O 1
ATOM 883 N N . TYR A 1 107 ? -14.563 -1.447 15.693 1.00 81.56 107 TYR A N 1
ATOM 884 C CA . TYR A 1 107 ? -15.257 -2.154 14.623 1.00 81.56 107 TYR A CA 1
ATOM 885 C C . TYR A 1 107 ? -15.675 -1.221 13.486 1.00 81.56 107 TYR A C 1
ATOM 887 O O . TYR A 1 107 ? -15.389 -1.502 12.322 1.00 81.56 107 TYR A O 1
ATOM 895 N N . ASP A 1 108 ? -16.224 -0.057 13.815 1.00 80.00 108 ASP A N 1
ATOM 896 C CA . ASP A 1 108 ? -16.822 0.860 12.843 1.00 80.00 108 ASP A CA 1
ATOM 897 C C . ASP A 1 108 ? -15.783 1.780 12.203 1.00 80.00 108 ASP A C 1
ATOM 899 O O . ASP A 1 108 ? -15.976 2.246 11.083 1.00 80.00 108 ASP A O 1
ATOM 903 N N . PHE A 1 109 ? -14.668 2.022 12.896 1.00 87.12 109 PHE A N 1
ATOM 904 C CA . PHE A 1 109 ? -13.594 2.888 12.416 1.00 87.12 109 PHE A CA 1
ATOM 905 C C . PHE A 1 109 ? -12.348 2.081 12.076 1.00 87.12 109 PHE A C 1
ATOM 907 O O . PHE A 1 109 ? -11.944 2.032 10.915 1.00 87.12 109 PHE A O 1
ATOM 914 N N . ARG A 1 110 ? -11.738 1.408 13.058 1.00 92.38 110 ARG A N 1
ATOM 915 C CA . ARG A 1 110 ? -10.465 0.709 12.838 1.00 92.38 110 ARG A CA 1
ATOM 916 C C . ARG A 1 110 ? -10.588 -0.399 11.792 1.00 92.38 110 ARG A C 1
ATOM 918 O O . ARG A 1 110 ? -9.884 -0.357 10.789 1.00 92.38 110 ARG A O 1
ATOM 925 N N . ASN A 1 111 ? -11.483 -1.367 11.986 1.00 87.62 111 ASN A N 1
ATOM 926 C CA . ASN A 1 111 ? -11.639 -2.465 11.026 1.00 87.62 111 ASN A CA 1
ATOM 927 C C . ASN A 1 111 ? -12.160 -1.970 9.664 1.00 87.62 111 ASN A C 1
ATOM 929 O O . ASN A 1 111 ? -11.673 -2.419 8.624 1.00 87.62 111 ASN A O 1
ATOM 933 N N . TYR A 1 112 ? -13.093 -1.011 9.660 1.00 84.69 112 TYR A N 1
ATOM 934 C CA . TYR A 1 112 ? -13.624 -0.403 8.436 1.00 84.69 112 TYR A CA 1
ATOM 935 C C . TYR A 1 112 ? -12.545 0.285 7.586 1.00 84.69 112 TYR A C 1
ATOM 937 O O . TYR A 1 112 ? -12.525 0.156 6.365 1.00 84.69 112 TYR A O 1
ATOM 945 N N . HIS A 1 113 ? -11.607 1.004 8.196 1.00 87.62 113 HIS A N 1
ATOM 946 C CA . HIS A 1 113 ? -10.516 1.603 7.429 1.00 87.62 113 HIS A CA 1
ATOM 947 C C . HIS A 1 113 ? -9.467 0.569 7.007 1.00 87.62 113 HIS A C 1
ATOM 949 O O . HIS A 1 113 ? -8.852 0.712 5.947 1.00 87.62 113 HIS A O 1
ATOM 955 N N . PHE A 1 114 ? -9.298 -0.501 7.784 1.00 90.44 114 PHE A N 1
ATOM 956 C CA . PHE A 1 114 ? -8.266 -1.492 7.524 1.00 90.44 114 PHE A CA 1
ATOM 957 C C . PHE A 1 114 ? -8.650 -2.529 6.461 1.00 90.44 114 PHE A C 1
ATOM 959 O O . PHE A 1 114 ? -7.770 -2.996 5.736 1.00 90.44 114 PHE A O 1
ATOM 966 N N . TYR A 1 115 ? -9.933 -2.891 6.306 1.00 85.75 115 TYR A N 1
ATOM 967 C CA . TYR A 1 115 ? -10.289 -4.039 5.453 1.00 85.75 115 TYR A CA 1
ATOM 968 C C . TYR A 1 115 ? -9.895 -3.859 3.970 1.00 85.75 115 TYR A C 1
ATOM 970 O O . TYR A 1 115 ? -9.651 -4.835 3.255 1.00 85.75 115 TYR A O 1
ATOM 978 N N . MET A 1 116 ? -9.776 -2.610 3.509 1.00 83.50 116 MET A N 1
ATOM 979 C CA . MET A 1 116 ? -9.346 -2.271 2.147 1.00 83.50 116 MET A CA 1
ATOM 980 C C . MET A 1 116 ? -7.832 -2.130 1.980 1.00 83.50 116 MET A C 1
ATOM 982 O O . MET A 1 116 ? -7.373 -1.910 0.859 1.00 83.50 116 MET A O 1
ATOM 986 N N . PHE A 1 117 ? -7.046 -2.261 3.051 1.00 92.50 117 PHE A N 1
ATOM 987 C CA . PHE A 1 117 ? -5.609 -2.003 3.025 1.00 92.50 117 PHE A CA 1
ATOM 988 C C . PHE A 1 117 ? -4.870 -2.904 2.021 1.00 92.50 117 PHE A C 1
ATOM 990 O O . PHE A 1 117 ? -4.257 -2.410 1.076 1.00 92.50 117 PHE A O 1
ATOM 997 N N . ILE A 1 118 ? -4.973 -4.229 2.169 1.00 92.31 118 ILE A N 1
ATOM 998 C CA . ILE A 1 118 ? -4.302 -5.192 1.275 1.00 92.31 118 ILE A CA 1
ATOM 999 C C . ILE A 1 118 ? -4.776 -5.066 -0.189 1.00 92.31 118 ILE A C 1
ATOM 1001 O O . ILE A 1 118 ? -3.916 -5.018 -1.070 1.00 92.31 118 ILE A O 1
ATOM 1005 N N . PRO A 1 119 ? -6.090 -4.962 -0.494 1.00 89.25 119 PRO A N 1
ATOM 1006 C CA . PRO A 1 119 ? -6.545 -4.688 -1.858 1.00 89.25 119 PRO A CA 1
ATOM 1007 C C . PRO A 1 119 ? -5.916 -3.425 -2.464 1.00 89.25 119 PRO A C 1
ATOM 1009 O O . PRO A 1 119 ? -5.442 -3.447 -3.596 1.00 89.25 119 PRO A O 1
ATOM 1012 N N . ARG A 1 120 ? -5.868 -2.322 -1.704 1.00 92.12 120 ARG A N 1
ATOM 1013 C CA . ARG A 1 120 ? -5.270 -1.059 -2.164 1.00 92.12 120 ARG A CA 1
ATOM 1014 C C . ARG A 1 120 ? -3.771 -1.189 -2.410 1.00 92.12 120 ARG A C 1
ATOM 1016 O O . ARG A 1 120 ? -3.279 -0.636 -3.387 1.00 92.12 120 ARG A O 1
ATOM 1023 N N . PHE A 1 121 ? -3.064 -1.936 -1.567 1.00 95.62 121 PHE A N 1
ATOM 1024 C CA . PHE A 1 121 ? -1.648 -2.225 -1.766 1.00 95.62 121 PHE A CA 1
ATOM 1025 C C . PHE A 1 121 ? -1.401 -2.975 -3.085 1.00 95.62 121 PHE A C 1
ATOM 1027 O O . PHE A 1 121 ? -0.559 -2.551 -3.872 1.00 95.62 121 PHE A O 1
ATOM 1034 N N . TYR A 1 122 ? -2.184 -4.017 -3.388 1.00 92.19 122 TYR A N 1
ATOM 1035 C CA . TYR A 1 122 ? -2.081 -4.717 -4.675 1.00 92.19 122 TYR A CA 1
ATOM 1036 C C . TYR A 1 122 ? -2.412 -3.826 -5.871 1.00 92.19 122 TYR A C 1
ATOM 1038 O O . TYR A 1 122 ? -1.708 -3.891 -6.873 1.00 92.19 122 TYR A O 1
ATOM 1046 N N . ASN A 1 123 ? -3.403 -2.937 -5.750 1.00 90.00 123 ASN A N 1
ATOM 1047 C CA . ASN A 1 123 ? -3.693 -1.977 -6.814 1.00 90.00 123 ASN A CA 1
ATOM 1048 C C . ASN A 1 123 ? -2.470 -1.103 -7.136 1.00 90.00 123 ASN A C 1
ATOM 1050 O O . ASN A 1 123 ? -2.204 -0.859 -8.305 1.00 90.00 123 ASN A O 1
ATOM 1054 N N . ILE A 1 124 ? -1.704 -0.651 -6.136 1.00 95.62 124 ILE A N 1
ATOM 1055 C CA . ILE A 1 124 ? -0.477 0.137 -6.367 1.00 95.62 124 ILE A CA 1
ATOM 1056 C C . ILE A 1 124 ? 0.559 -0.681 -7.143 1.00 95.62 124 ILE A C 1
ATOM 1058 O O . ILE A 1 124 ? 1.193 -0.153 -8.058 1.00 95.62 124 ILE A O 1
ATOM 1062 N N . ILE A 1 125 ? 0.713 -1.965 -6.810 1.00 95.25 125 ILE A N 1
ATOM 1063 C CA . ILE A 1 125 ? 1.616 -2.874 -7.525 1.00 95.25 125 ILE A CA 1
ATOM 1064 C C . ILE A 1 125 ? 1.171 -3.026 -8.987 1.00 95.25 125 ILE A C 1
ATOM 1066 O O . ILE A 1 125 ? 1.982 -2.841 -9.895 1.00 95.25 125 ILE A O 1
ATOM 1070 N N . ASP A 1 126 ? -0.109 -3.318 -9.224 1.00 91.12 126 ASP A N 1
ATOM 1071 C CA . ASP A 1 126 ? -0.641 -3.526 -10.573 1.00 91.12 126 ASP A CA 1
ATOM 1072 C C . ASP A 1 126 ? -0.589 -2.236 -11.406 1.00 91.12 126 ASP A C 1
ATOM 1074 O O . ASP A 1 126 ? -0.173 -2.270 -12.563 1.00 91.12 126 ASP A O 1
ATOM 1078 N N . TYR A 1 127 ? -0.894 -1.072 -10.820 1.00 92.44 127 TYR A N 1
ATOM 1079 C CA . TYR A 1 127 ? -0.719 0.222 -11.491 1.00 92.44 127 TYR A CA 1
ATOM 1080 C C . TYR A 1 127 ? 0.753 0.530 -11.795 1.00 92.44 127 TYR A C 1
ATOM 1082 O O . TYR A 1 127 ? 1.047 1.143 -12.820 1.00 92.44 127 TYR A O 1
ATOM 1090 N N . SER A 1 128 ? 1.687 0.096 -10.944 1.00 95.94 128 SER A N 1
ATOM 1091 C CA . SER A 1 128 ? 3.126 0.258 -11.192 1.00 95.94 128 SER A CA 1
ATOM 1092 C C . SER A 1 128 ? 3.575 -0.604 -12.371 1.00 95.94 128 SER A C 1
ATOM 1094 O O . SER A 1 128 ? 4.270 -0.125 -13.266 1.00 95.94 128 SER A O 1
ATOM 1096 N N . ALA A 1 129 ? 3.124 -1.859 -12.414 1.00 94.12 129 ALA A N 1
ATOM 1097 C CA . ALA A 1 129 ? 3.357 -2.760 -13.537 1.00 94.12 129 ALA A CA 1
ATOM 1098 C C . ALA A 1 129 ? 2.727 -2.226 -14.836 1.00 94.12 129 ALA A C 1
ATOM 1100 O O . ALA A 1 129 ? 3.360 -2.265 -15.891 1.00 94.12 129 ALA A O 1
ATOM 1101 N N . PHE A 1 130 ? 1.517 -1.668 -14.749 1.00 92.44 130 PHE A N 1
ATOM 1102 C CA . PHE A 1 130 ? 0.827 -1.035 -15.868 1.00 92.44 130 PHE A CA 1
ATOM 1103 C C . PHE A 1 130 ? 1.585 0.176 -16.413 1.00 92.44 130 PHE A C 1
ATOM 1105 O O . PHE A 1 130 ? 1.822 0.239 -17.618 1.00 92.44 130 PHE A O 1
ATOM 1112 N N . LEU A 1 131 ? 2.030 1.090 -15.541 1.00 93.81 131 LEU A N 1
ATOM 1113 C CA . LEU A 1 131 ? 2.885 2.214 -15.925 1.00 93.81 131 LEU A CA 1
ATOM 1114 C C . LEU A 1 131 ? 4.115 1.713 -16.688 1.00 93.81 131 LEU A C 1
ATOM 1116 O O . LEU A 1 131 ? 4.352 2.152 -17.807 1.00 93.81 131 LEU A O 1
ATOM 1120 N N . ILE A 1 132 ? 4.864 0.761 -16.125 1.00 94.62 132 ILE A N 1
ATOM 1121 C CA . ILE A 1 132 ? 6.075 0.222 -16.760 1.00 94.62 132 ILE A CA 1
ATOM 1122 C C . ILE A 1 132 ? 5.761 -0.386 -18.136 1.00 94.62 132 ILE A C 1
ATOM 1124 O O . ILE A 1 132 ? 6.496 -0.146 -19.095 1.00 94.62 132 ILE A O 1
ATOM 1128 N N . ASN A 1 133 ? 4.657 -1.129 -18.261 1.00 92.81 133 ASN A N 1
ATOM 1129 C CA . ASN A 1 133 ? 4.235 -1.681 -19.544 1.00 92.81 133 ASN A CA 1
ATOM 1130 C C . ASN A 1 133 ? 3.918 -0.576 -20.560 1.00 92.81 133 ASN A C 1
ATOM 1132 O O . ASN A 1 133 ? 4.433 -0.634 -21.673 1.00 92.81 133 ASN A O 1
ATOM 1136 N N . GLU A 1 134 ? 3.151 0.451 -20.187 1.00 91.00 134 GLU A N 1
ATOM 1137 C CA . GLU A 1 134 ? 2.867 1.587 -21.074 1.00 91.00 134 GLU A CA 1
ATOM 1138 C C . GLU A 1 134 ? 4.145 2.334 -21.475 1.00 91.00 134 GLU A C 1
ATOM 1140 O O . GLU A 1 134 ? 4.303 2.688 -22.645 1.00 91.00 134 GLU A O 1
ATOM 1145 N N . LEU A 1 135 ? 5.108 2.494 -20.557 1.00 91.88 135 LEU A N 1
ATOM 1146 C CA . LEU A 1 135 ? 6.384 3.129 -20.890 1.00 91.88 135 LEU A CA 1
ATOM 1147 C C . LEU A 1 135 ? 7.233 2.313 -21.871 1.00 91.88 135 LEU A C 1
ATOM 1149 O O . LEU A 1 135 ? 8.033 2.877 -22.619 1.00 91.88 135 LEU A O 1
ATOM 1153 N N . SER A 1 136 ? 7.030 0.997 -21.895 1.00 90.56 136 SER A N 1
ATOM 1154 C CA . SER A 1 136 ? 7.677 0.083 -22.833 1.00 90.56 136 SER A CA 1
ATOM 1155 C C . SER A 1 136 ? 7.045 0.065 -24.229 1.00 90.56 136 SER A C 1
ATOM 1157 O O . SER A 1 136 ? 7.404 -0.790 -25.030 1.00 90.56 136 SER A O 1
ATOM 1159 N N . ASN A 1 137 ? 6.097 0.963 -24.531 1.00 88.00 137 ASN A N 1
ATOM 1160 C CA . ASN A 1 137 ? 5.271 0.902 -25.742 1.00 88.00 137 ASN A CA 1
ATOM 1161 C C . ASN A 1 137 ? 4.573 -0.473 -25.910 1.00 88.00 137 ASN A C 1
ATOM 1163 O O . ASN A 1 137 ? 4.579 -1.085 -26.976 1.00 88.00 137 ASN A O 1
ATOM 1167 N N . PRO A 1 138 ? 3.942 -0.951 -24.832 1.00 83.56 138 PRO A N 1
ATOM 1168 C CA . PRO A 1 138 ? 3.477 -2.325 -24.619 1.00 83.56 138 PRO A CA 1
ATOM 1169 C C . PRO A 1 138 ? 4.310 -3.482 -25.176 1.00 83.56 138 PRO A C 1
ATOM 1171 O O . PRO A 1 138 ? 3.764 -4.534 -25.506 1.00 83.56 138 PRO A O 1
ATOM 1174 N N . GLU A 1 139 ? 5.629 -3.327 -25.274 1.00 86.12 139 GLU A N 1
ATOM 1175 C CA . GLU A 1 139 ? 6.508 -4.388 -25.769 1.00 86.12 139 GLU A CA 1
ATOM 1176 C C . GLU A 1 139 ? 6.764 -5.475 -24.711 1.00 86.12 139 GLU A C 1
ATOM 1178 O O . GLU A 1 139 ? 7.165 -6.587 -25.056 1.00 86.12 139 GLU A O 1
ATOM 1183 N N . LEU A 1 140 ? 6.531 -5.180 -23.424 1.00 85.75 140 LEU A N 1
ATOM 1184 C CA . LEU A 1 140 ? 6.641 -6.161 -22.338 1.00 85.75 140 LEU A CA 1
ATOM 1185 C C . LEU A 1 140 ? 5.468 -7.146 -22.339 1.00 85.75 140 LEU A C 1
ATOM 1187 O O . LEU A 1 140 ? 5.673 -8.353 -22.221 1.00 85.75 140 LEU A O 1
ATOM 1191 N N . LEU A 1 141 ? 4.245 -6.643 -22.503 1.00 83.38 141 LEU A N 1
ATOM 1192 C CA . LEU A 1 141 ? 3.038 -7.433 -22.698 1.00 83.38 141 LEU A CA 1
ATOM 1193 C C . LEU A 1 141 ? 2.273 -6.867 -23.890 1.00 83.38 141 LEU A C 1
ATOM 1195 O O . LEU A 1 141 ? 1.625 -5.827 -23.780 1.00 83.38 141 LEU A O 1
ATOM 1199 N N . VAL A 1 142 ? 2.341 -7.589 -25.014 1.00 68.31 142 VAL A N 1
ATOM 1200 C CA . VAL A 1 142 ? 1.644 -7.218 -26.251 1.00 68.31 142 VAL A CA 1
ATOM 1201 C C . VAL A 1 142 ? 0.166 -6.967 -25.956 1.00 68.31 142 VAL A C 1
ATOM 1203 O O . VAL A 1 142 ? -0.486 -7.784 -25.297 1.00 68.31 142 VAL A O 1
ATOM 1206 N N . LYS A 1 143 ? -0.320 -5.821 -26.448 1.00 57.75 143 LYS A N 1
ATOM 1207 C CA . LYS A 1 143 ? -1.646 -5.263 -26.163 1.00 57.75 143 LYS A CA 1
ATOM 1208 C C . LYS A 1 143 ? -2.793 -6.197 -26.534 1.00 57.75 143 LYS A C 1
ATOM 1210 O O . LYS A 1 143 ? -3.779 -6.184 -25.818 1.00 57.75 143 LYS A O 1
ATOM 1215 N N . ASP A 1 144 ? -2.644 -7.054 -27.538 1.00 57.75 144 ASP A N 1
ATOM 1216 C CA . ASP A 1 144 ? -3.773 -7.827 -28.050 1.00 57.75 144 ASP A CA 1
ATOM 1217 C C . ASP A 1 144 ? -3.691 -9.304 -27.657 1.00 57.75 144 ASP A C 1
ATOM 1219 O O . ASP A 1 144 ? -2.707 -10.008 -27.916 1.00 57.75 144 ASP A O 1
ATOM 1223 N N . ASN A 1 145 ? -4.769 -9.811 -27.055 1.00 60.59 145 ASN A N 1
ATOM 1224 C CA . ASN A 1 145 ? -5.049 -11.240 -27.116 1.00 60.59 145 ASN A CA 1
ATOM 1225 C C . ASN A 1 145 ? -5.430 -11.630 -28.566 1.00 60.59 145 ASN A C 1
ATOM 1227 O O . ASN A 1 145 ? -5.612 -10.776 -29.432 1.00 60.59 145 ASN A O 1
ATOM 1231 N N . LYS A 1 146 ? -5.571 -12.930 -28.861 1.00 57.62 146 LYS A N 1
ATOM 1232 C CA . LYS A 1 146 ? -5.918 -13.422 -30.216 1.00 57.62 146 LYS A CA 1
ATOM 1233 C C . LYS A 1 146 ? -7.215 -12.823 -30.802 1.00 57.62 146 LYS A C 1
ATOM 1235 O O . LYS A 1 146 ? -7.457 -13.002 -31.990 1.00 57.62 146 LYS A O 1
ATOM 1240 N N . ASN A 1 147 ? -8.015 -12.131 -29.988 1.00 59.66 147 ASN A N 1
ATOM 1241 C CA . ASN A 1 147 ? -9.308 -11.558 -30.343 1.00 59.66 147 ASN A CA 1
ATOM 1242 C C . ASN A 1 147 ? -9.287 -10.016 -30.421 1.00 59.66 147 ASN A C 1
ATOM 1244 O O . ASN A 1 147 ? -10.344 -9.418 -30.592 1.00 59.66 147 ASN A O 1
ATOM 1248 N N . GLY A 1 148 ? -8.118 -9.370 -30.307 1.00 58.78 148 GLY A N 1
ATOM 1249 C CA . GLY A 1 148 ? -7.995 -7.907 -30.379 1.00 58.78 148 GLY A CA 1
ATOM 1250 C C . GLY A 1 148 ? -8.446 -7.167 -29.115 1.00 58.78 148 GLY A C 1
ATOM 1251 O O . GLY A 1 148 ? -8.701 -5.967 -29.173 1.00 58.78 148 GLY A O 1
ATOM 1252 N N . GLU A 1 149 ? -8.581 -7.863 -27.981 1.00 57.44 149 GLU A N 1
ATOM 1253 C CA . GLU A 1 149 ? -8.876 -7.220 -26.699 1.00 57.44 149 GLU A CA 1
ATOM 1254 C C . GLU A 1 149 ? -7.579 -6.890 -25.943 1.00 57.44 149 GLU A C 1
ATOM 1256 O O . GLU A 1 149 ? -6.636 -7.697 -25.983 1.00 57.44 149 GLU A O 1
ATOM 1261 N N . PRO A 1 150 ? -7.559 -5.776 -25.181 1.00 60.62 150 PRO A N 1
ATOM 1262 C CA . PRO A 1 150 ? -6.455 -5.430 -24.299 1.00 60.62 150 PRO A CA 1
ATOM 1263 C C . PRO A 1 150 ? -6.117 -6.590 -23.360 1.00 60.62 150 PRO A C 1
ATOM 1265 O O . PRO A 1 150 ? -6.938 -7.009 -22.541 1.00 60.62 150 PRO A O 1
ATOM 1268 N N . LYS A 1 151 ? -4.895 -7.112 -23.454 1.00 66.94 151 LYS A N 1
ATOM 1269 C CA . LYS A 1 151 ? -4.397 -8.127 -22.533 1.00 66.94 151 LYS A CA 1
ATOM 1270 C C . LYS A 1 151 ? -4.375 -7.539 -21.124 1.00 66.94 151 LYS A C 1
ATOM 1272 O O . LYS A 1 151 ? -3.838 -6.454 -20.905 1.00 66.94 151 LYS A O 1
ATOM 1277 N N . GLN A 1 152 ? -4.944 -8.269 -20.166 1.00 75.81 152 GLN A N 1
ATOM 1278 C CA . GLN A 1 152 ? -4.870 -7.896 -18.758 1.00 75.81 152 GLN A CA 1
ATOM 1279 C C . GLN A 1 152 ? -3.395 -7.760 -18.353 1.00 75.81 152 GLN A C 1
ATOM 1281 O O . GLN A 1 152 ? -2.613 -8.700 -18.507 1.00 75.81 152 GLN A O 1
ATOM 1286 N N . VAL A 1 153 ? -3.021 -6.572 -17.879 1.00 77.44 153 VAL A N 1
ATOM 1287 C CA . VAL A 1 153 ? -1.681 -6.289 -17.367 1.00 77.44 153 VAL A CA 1
ATOM 1288 C C . VAL A 1 153 ? -1.693 -6.558 -15.872 1.00 77.44 153 VAL A C 1
ATOM 1290 O O . VAL A 1 153 ? -2.423 -5.905 -15.131 1.00 77.44 153 VAL A O 1
ATOM 1293 N N . ASP A 1 154 ? -0.900 -7.531 -15.444 1.00 84.69 154 ASP A N 1
ATOM 1294 C CA . ASP A 1 154 ? -0.716 -7.879 -14.041 1.00 84.69 154 ASP A CA 1
ATOM 1295 C C . ASP A 1 154 ? 0.773 -7.881 -13.678 1.00 84.69 154 ASP A C 1
ATOM 1297 O O . ASP A 1 154 ? 1.647 -8.067 -14.536 1.00 84.69 154 ASP A O 1
ATOM 1301 N N . TYR A 1 155 ? 1.049 -7.673 -12.392 1.00 87.19 155 TYR A N 1
ATOM 1302 C CA . TYR A 1 155 ? 2.399 -7.662 -11.837 1.00 87.19 155 TYR A CA 1
ATOM 1303 C C . TYR A 1 155 ? 3.269 -8.851 -12.266 1.00 87.19 155 TYR A C 1
ATOM 1305 O O . TYR A 1 155 ? 4.399 -8.644 -12.713 1.00 87.19 155 TYR A O 1
ATOM 1313 N N . GLU A 1 156 ? 2.761 -10.081 -12.154 1.00 87.25 156 GLU A N 1
ATOM 1314 C CA . GLU A 1 156 ? 3.548 -11.297 -12.393 1.00 87.25 156 GLU A CA 1
ATOM 1315 C C . GLU A 1 156 ? 3.957 -11.388 -13.864 1.00 87.25 156 GLU A C 1
ATOM 1317 O O . GLU A 1 156 ? 5.128 -11.605 -14.191 1.00 87.25 156 GLU A O 1
ATOM 1322 N N . SER A 1 157 ? 3.011 -11.132 -14.769 1.00 88.94 157 SER A N 1
ATOM 1323 C CA . SER A 1 157 ? 3.255 -11.135 -16.211 1.00 88.94 157 SER A CA 1
ATOM 1324 C C . SER A 1 157 ? 4.292 -10.086 -16.631 1.00 88.94 157 SER A C 1
ATOM 1326 O O . SER A 1 157 ? 5.199 -10.389 -17.420 1.00 88.94 157 SER A O 1
ATOM 1328 N N . VAL A 1 158 ? 4.197 -8.858 -16.104 1.00 90.88 158 VAL A N 1
ATOM 1329 C CA . VAL A 1 158 ? 5.166 -7.785 -16.395 1.00 90.88 158 VAL A CA 1
ATOM 1330 C C . VAL A 1 158 ? 6.533 -8.136 -15.820 1.00 90.88 158 VAL A C 1
ATOM 1332 O O . VAL A 1 158 ? 7.539 -8.036 -16.523 1.00 90.88 158 VAL A O 1
ATOM 1335 N N . LYS A 1 159 ? 6.583 -8.620 -14.576 1.00 90.81 159 LYS A N 1
ATOM 1336 C CA . LYS A 1 159 ? 7.827 -8.987 -13.896 1.00 90.81 159 LYS A CA 1
ATOM 1337 C C . LYS A 1 159 ? 8.573 -10.109 -14.616 1.00 90.81 159 LYS A C 1
ATOM 1339 O O . LYS A 1 159 ? 9.777 -10.003 -14.858 1.00 90.81 159 LYS A O 1
ATOM 1344 N N . MET A 1 160 ? 7.864 -11.160 -15.026 1.00 89.94 160 MET A N 1
ATOM 1345 C CA . MET A 1 160 ? 8.437 -12.245 -15.825 1.00 89.94 160 MET A CA 1
ATOM 1346 C C . MET A 1 160 ? 9.001 -11.747 -17.159 1.00 89.94 160 MET A C 1
ATOM 1348 O O . MET A 1 160 ? 10.044 -12.230 -17.604 1.00 89.94 160 MET A O 1
ATOM 1352 N N . SER A 1 161 ? 8.320 -10.800 -17.803 1.00 90.38 161 SER A N 1
ATOM 1353 C CA . SER A 1 161 ? 8.738 -10.248 -19.094 1.00 90.38 161 SER A CA 1
ATOM 1354 C C . SER A 1 161 ? 9.954 -9.330 -18.946 1.00 90.38 161 SER A C 1
ATOM 1356 O O . SER A 1 161 ? 10.912 -9.482 -19.702 1.00 90.38 161 SER A O 1
ATOM 1358 N N . LEU A 1 162 ? 9.984 -8.479 -17.913 1.00 90.62 162 LEU A N 1
ATOM 1359 C CA . LEU A 1 162 ? 11.146 -7.660 -17.539 1.00 90.62 162 LEU A CA 1
ATOM 1360 C C . LEU A 1 162 ? 12.403 -8.513 -17.342 1.00 90.62 162 LEU A C 1
ATOM 1362 O O . LEU A 1 162 ? 13.433 -8.256 -17.962 1.00 90.62 162 LEU A O 1
ATOM 1366 N N . ASN A 1 163 ? 12.297 -9.593 -16.564 1.00 88.69 163 ASN A N 1
ATOM 1367 C CA . ASN A 1 163 ? 13.411 -10.511 -16.312 1.00 88.69 163 ASN A CA 1
ATOM 1368 C C . ASN A 1 163 ? 13.972 -11.162 -17.589 1.00 88.69 163 ASN A C 1
ATOM 1370 O O . ASN A 1 163 ? 15.145 -11.542 -17.622 1.00 88.69 163 ASN A O 1
ATOM 1374 N N . LYS A 1 164 ? 13.150 -11.321 -18.634 1.00 88.38 164 LYS A N 1
ATOM 1375 C CA . LYS A 1 164 ? 13.601 -11.819 -19.941 1.00 88.38 164 LYS A CA 1
ATOM 1376 C C . LYS A 1 164 ? 14.315 -10.721 -20.721 1.00 88.38 164 LYS A C 1
ATOM 1378 O O . LYS A 1 164 ? 15.455 -10.921 -21.121 1.00 88.38 164 LYS A O 1
ATOM 1383 N N . VAL A 1 165 ? 13.689 -9.554 -20.877 1.00 88.25 165 VAL A N 1
ATOM 1384 C CA . VAL A 1 165 ? 14.233 -8.483 -21.730 1.00 88.25 165 VAL A CA 1
ATOM 1385 C C . VAL A 1 165 ? 15.508 -7.848 -21.174 1.00 88.25 165 VAL A C 1
ATOM 1387 O O . VAL A 1 165 ? 16.332 -7.375 -21.952 1.00 88.25 165 VAL A O 1
ATOM 1390 N N . ILE A 1 166 ? 15.719 -7.883 -19.854 1.00 86.62 166 ILE A N 1
ATOM 1391 C CA . ILE A 1 166 ? 16.975 -7.433 -19.231 1.00 86.62 166 ILE A CA 1
ATOM 1392 C C . ILE A 1 166 ? 18.157 -8.282 -19.714 1.00 86.62 166 ILE A C 1
ATOM 1394 O O . ILE A 1 166 ? 19.225 -7.739 -19.990 1.00 86.62 166 ILE A O 1
ATOM 1398 N N . LYS A 1 167 ? 17.966 -9.597 -19.892 1.00 85.88 167 LYS A N 1
ATOM 1399 C CA . LYS A 1 167 ? 19.010 -10.491 -20.427 1.00 85.88 167 LYS A CA 1
ATOM 1400 C C . LYS A 1 167 ? 19.331 -10.198 -21.889 1.00 85.88 167 LYS A C 1
ATOM 1402 O O . LYS A 1 167 ? 20.462 -10.413 -22.313 1.00 85.88 167 LYS A O 1
ATOM 1407 N N . ASP A 1 168 ? 18.360 -9.678 -22.636 1.00 85.19 168 ASP A N 1
ATOM 1408 C CA . ASP A 1 168 ? 18.537 -9.306 -24.040 1.00 85.19 168 ASP A CA 1
ATOM 1409 C C . ASP A 1 168 ? 19.349 -8.008 -24.208 1.00 85.19 168 ASP A C 1
ATOM 1411 O O . ASP A 1 168 ? 19.801 -7.714 -25.316 1.00 85.19 168 ASP A O 1
ATOM 1415 N N . GLY A 1 169 ? 19.515 -7.208 -23.144 1.00 83.62 169 GLY A N 1
ATOM 1416 C CA . GLY A 1 169 ? 20.354 -6.002 -23.136 1.00 83.62 169 GLY A CA 1
ATOM 1417 C 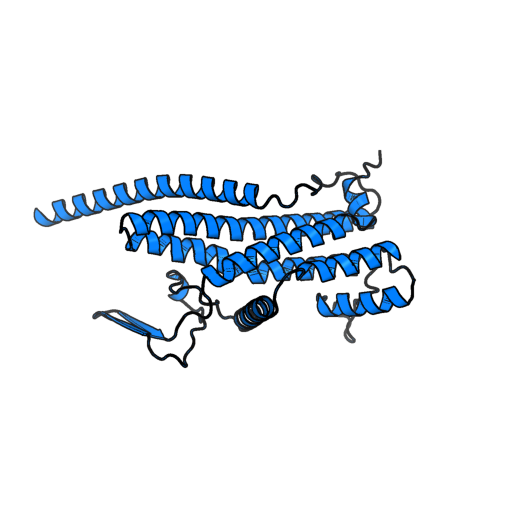C . GLY A 1 169 ? 19.886 -4.884 -24.074 1.00 83.62 169 GLY A C 1
ATOM 1418 O O . GLY A 1 169 ? 20.685 -4.044 -24.482 1.00 83.62 169 GLY A O 1
ATOM 1419 N N . ARG A 1 170 ? 18.604 -4.874 -24.456 1.00 86.69 170 ARG A N 1
ATOM 1420 C CA . ARG A 1 170 ? 18.021 -3.902 -25.396 1.00 86.69 170 ARG A CA 1
ATOM 1421 C C . ARG A 1 170 ? 16.931 -3.079 -24.722 1.00 86.69 170 ARG A C 1
ATOM 1423 O O . ARG A 1 170 ? 16.116 -3.640 -23.994 1.00 86.69 170 ARG A O 1
ATOM 1430 N N . ALA A 1 171 ? 16.881 -1.787 -25.045 1.00 90.12 171 ALA A N 1
ATOM 1431 C CA . ALA A 1 171 ? 15.790 -0.885 -24.672 1.00 90.12 171 ALA A CA 1
ATOM 1432 C C . ALA A 1 171 ? 14.418 -1.416 -25.141 1.00 90.12 171 ALA A C 1
ATOM 1434 O O . ALA A 1 171 ? 14.343 -2.247 -26.057 1.00 90.12 171 ALA A O 1
ATOM 1435 N N . ARG A 1 172 ? 13.339 -0.956 -24.501 1.00 91.06 172 ARG A N 1
ATOM 1436 C CA . ARG A 1 172 ? 11.949 -1.282 -24.870 1.00 91.06 172 ARG A CA 1
ATOM 1437 C C . ARG A 1 172 ? 11.111 -0.019 -24.859 1.00 91.06 172 ARG A C 1
ATOM 1439 O O . ARG A 1 172 ? 11.051 0.647 -23.826 1.00 91.06 172 ARG A O 1
ATOM 1446 N N . GLY A 1 173 ? 10.488 0.311 -25.987 1.00 89.50 173 GLY A N 1
ATOM 1447 C CA . GLY A 1 173 ? 9.803 1.587 -26.168 1.00 89.50 173 GLY A CA 1
ATOM 1448 C C . GLY A 1 173 ? 10.677 2.763 -25.724 1.00 89.50 173 GLY A C 1
ATOM 1449 O O . GLY A 1 173 ? 11.729 3.031 -26.302 1.00 89.50 173 GLY A O 1
ATOM 1450 N N . SER A 1 174 ? 10.252 3.447 -24.667 1.00 89.56 174 SER A N 1
ATOM 1451 C CA . SER A 1 174 ? 10.944 4.615 -24.121 1.00 89.56 174 SER A CA 1
ATOM 1452 C C . SER A 1 174 ? 11.773 4.325 -22.861 1.00 89.56 174 SER A C 1
ATOM 1454 O O . SER A 1 174 ? 12.295 5.253 -22.250 1.00 89.56 174 SER A O 1
ATOM 1456 N N . LEU A 1 175 ? 11.904 3.053 -22.470 1.00 93.56 175 LEU A N 1
ATOM 1457 C CA . LEU A 1 175 ? 12.743 2.609 -21.357 1.00 93.56 175 LEU A CA 1
ATOM 1458 C C . LEU A 1 175 ? 14.143 2.241 -21.857 1.00 93.56 175 LEU A C 1
ATOM 1460 O O . LEU A 1 175 ? 14.302 1.338 -22.688 1.00 93.56 175 LEU A O 1
ATOM 1464 N N . SER A 1 176 ? 15.167 2.897 -21.312 1.00 94.19 176 SER A N 1
ATOM 1465 C CA . SER A 1 176 ? 16.563 2.512 -21.525 1.00 94.19 176 SER A CA 1
ATOM 1466 C C . SER A 1 176 ? 16.889 1.174 -20.845 1.00 94.19 176 SER A C 1
ATOM 1468 O O . SER A 1 176 ? 16.147 0.677 -19.999 1.00 94.19 176 SER A O 1
ATOM 1470 N N . VAL A 1 177 ? 18.044 0.582 -21.173 1.00 92.75 177 VAL A N 1
ATOM 1471 C CA . VAL A 1 177 ? 18.530 -0.637 -20.492 1.00 92.75 177 VAL A CA 1
ATOM 1472 C C . VAL A 1 177 ? 18.675 -0.411 -18.982 1.00 92.75 177 VAL A C 1
ATOM 1474 O O . VAL A 1 177 ? 18.352 -1.294 -18.190 1.00 92.75 177 VAL A O 1
ATOM 1477 N N . ASN A 1 178 ? 19.105 0.788 -18.581 1.00 94.56 178 ASN A N 1
ATOM 1478 C CA . ASN A 1 178 ? 19.200 1.161 -17.175 1.00 94.56 178 ASN A CA 1
ATOM 1479 C C . ASN A 1 178 ? 17.810 1.270 -16.525 1.00 94.56 178 ASN A C 1
ATOM 1481 O O . ASN A 1 178 ? 17.604 0.729 -15.440 1.00 94.56 178 ASN A O 1
ATOM 1485 N N . ASP A 1 179 ? 16.837 1.886 -17.207 1.00 96.25 179 ASP A N 1
ATOM 1486 C CA . ASP A 1 179 ? 15.461 1.979 -16.701 1.00 96.25 179 ASP A CA 1
ATOM 1487 C C . ASP A 1 179 ? 14.831 0.598 -16.506 1.00 96.25 179 ASP A C 1
ATOM 1489 O O . ASP A 1 179 ? 14.129 0.387 -15.522 1.00 96.25 179 ASP A O 1
ATOM 1493 N N . LEU A 1 180 ? 15.102 -0.365 -17.395 1.00 94.56 180 LEU A N 1
ATOM 1494 C CA . LEU A 1 180 ? 14.614 -1.740 -17.243 1.00 94.56 180 LEU A CA 1
ATOM 1495 C C . LEU A 1 180 ? 15.139 -2.396 -15.955 1.00 94.56 180 LEU A C 1
ATOM 1497 O O . LEU A 1 180 ? 14.378 -3.086 -15.273 1.00 94.56 180 LEU A O 1
ATOM 1501 N N . SER A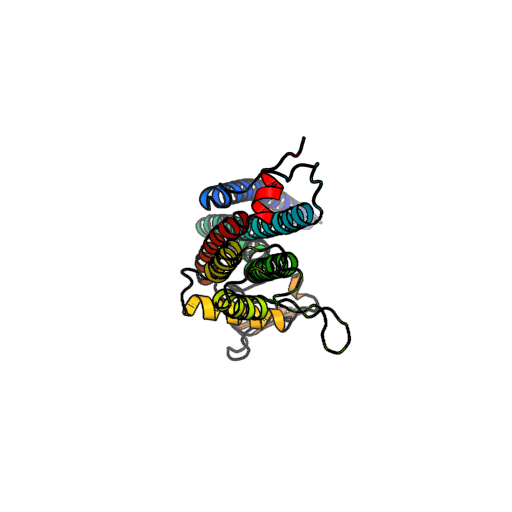 1 181 ? 16.401 -2.143 -15.587 1.00 93.94 181 SER A N 1
ATOM 1502 C CA . SER A 1 181 ? 16.960 -2.595 -14.305 1.00 93.94 181 SER A CA 1
ATOM 1503 C C . SER A 1 181 ? 16.259 -1.921 -13.124 1.00 93.94 181 SER A C 1
ATOM 1505 O O . SER A 1 181 ? 15.822 -2.606 -12.203 1.00 93.94 181 SER A O 1
ATOM 1507 N N . ILE A 1 182 ? 16.068 -0.597 -13.181 1.00 96.44 182 ILE A N 1
ATOM 1508 C CA . ILE A 1 182 ? 15.354 0.163 -12.142 1.00 96.44 182 ILE A CA 1
ATOM 1509 C C . ILE A 1 182 ? 13.919 -0.357 -11.974 1.00 96.44 182 ILE A C 1
ATOM 1511 O O . ILE A 1 182 ? 13.465 -0.558 -10.849 1.00 96.44 182 ILE A O 1
ATOM 1515 N N . CYS A 1 183 ? 13.213 -0.626 -13.077 1.00 96.12 183 CYS A N 1
ATOM 1516 C CA . CYS A 1 183 ? 11.869 -1.206 -13.074 1.00 96.12 183 CYS A CA 1
ATOM 1517 C C . CYS A 1 183 ? 11.849 -2.565 -12.367 1.00 96.12 183 CYS A C 1
ATOM 1519 O O . CYS A 1 183 ? 10.967 -2.836 -11.553 1.00 96.12 183 CYS A O 1
ATOM 1521 N N . CYS A 1 184 ? 12.828 -3.420 -12.665 1.00 93.88 184 CYS A N 1
ATOM 1522 C CA . CYS A 1 184 ? 12.970 -4.727 -12.038 1.00 93.88 184 CYS A CA 1
ATOM 1523 C C . CYS A 1 184 ? 13.140 -4.595 -10.520 1.00 93.88 184 CYS A C 1
ATOM 1525 O O . CYS A 1 184 ? 12.356 -5.179 -9.765 1.00 93.88 184 CYS A O 1
ATOM 1527 N N . ASP A 1 185 ? 14.092 -3.763 -10.099 1.00 94.88 185 ASP A N 1
ATOM 1528 C CA . ASP A 1 185 ? 14.420 -3.519 -8.695 1.00 94.88 185 ASP A CA 1
ATOM 1529 C C . ASP A 1 185 ? 13.275 -2.841 -7.931 1.00 94.88 185 ASP A C 1
ATOM 1531 O O . ASP A 1 185 ? 13.129 -3.032 -6.719 1.00 94.88 185 ASP A O 1
ATOM 1535 N N . ALA A 1 186 ? 12.477 -2.016 -8.612 1.00 96.69 186 ALA A N 1
ATOM 1536 C CA . ALA A 1 186 ? 11.273 -1.412 -8.058 1.00 96.69 186 ALA A CA 1
ATOM 1537 C C . ALA A 1 186 ? 10.184 -2.460 -7.820 1.00 96.69 186 ALA A C 1
ATOM 1539 O O . ALA A 1 186 ? 9.626 -2.525 -6.729 1.00 96.69 186 ALA A O 1
ATOM 1540 N N . LEU A 1 187 ? 9.914 -3.318 -8.807 1.00 95.38 187 LEU A N 1
ATOM 1541 C CA . LEU A 1 187 ? 8.895 -4.359 -8.683 1.00 95.38 187 LEU A CA 1
ATOM 1542 C C . LEU A 1 187 ? 9.258 -5.436 -7.645 1.00 95.38 187 LEU A C 1
ATOM 1544 O O . LEU A 1 187 ? 8.358 -5.953 -6.985 1.00 95.38 187 LEU A O 1
ATOM 1548 N N . ASP A 1 188 ? 10.543 -5.755 -7.458 1.00 93.25 188 ASP A N 1
ATOM 1549 C CA . ASP A 1 188 ? 10.990 -6.633 -6.358 1.00 93.25 188 ASP A CA 1
ATOM 1550 C C . ASP A 1 188 ? 10.843 -5.966 -4.986 1.00 93.25 188 ASP A C 1
ATOM 1552 O O . ASP A 1 188 ? 10.571 -6.630 -3.982 1.00 93.25 188 ASP A O 1
ATOM 1556 N N . GLY A 1 189 ? 10.994 -4.641 -4.944 1.00 95.00 189 GLY A N 1
ATOM 1557 C CA . GLY A 1 189 ? 10.970 -3.851 -3.719 1.00 95.00 189 GLY A CA 1
ATOM 1558 C C . GLY A 1 189 ? 9.645 -3.915 -2.957 1.00 95.00 189 GLY A C 1
ATOM 1559 O O . GLY A 1 189 ? 9.650 -3.781 -1.737 1.00 95.00 189 GLY A O 1
ATOM 1560 N N . PHE A 1 190 ? 8.514 -4.169 -3.627 1.00 95.50 190 PHE A N 1
ATOM 1561 C CA . PHE A 1 190 ? 7.191 -4.138 -2.986 1.00 95.50 190 PHE A CA 1
ATOM 1562 C C . PHE A 1 190 ? 7.030 -5.168 -1.864 1.00 95.50 190 PHE A C 1
ATOM 1564 O O . PHE A 1 190 ? 6.310 -4.916 -0.900 1.00 95.50 190 PHE A O 1
ATOM 1571 N N . PHE A 1 191 ? 7.727 -6.302 -1.953 1.00 92.94 191 PHE A N 1
ATOM 1572 C CA . PHE A 1 191 ? 7.708 -7.350 -0.929 1.00 92.94 191 PHE A CA 1
ATOM 1573 C C . PHE A 1 191 ? 9.044 -7.474 -0.182 1.00 92.94 191 PHE A C 1
ATOM 1575 O O . PHE A 1 191 ? 9.287 -8.479 0.493 1.00 92.94 191 PHE A O 1
ATOM 1582 N N . GLU A 1 192 ? 9.907 -6.457 -0.271 1.00 91.25 192 GLU A N 1
ATOM 1583 C CA . GLU A 1 192 ? 11.174 -6.407 0.460 1.00 91.25 192 GLU A CA 1
ATOM 1584 C C . GLU A 1 192 ? 10.911 -6.516 1.971 1.00 91.25 192 GLU A C 1
ATOM 1586 O O . GLU A 1 192 ? 10.031 -5.843 2.510 1.00 91.25 192 GLU A O 1
ATOM 1591 N N . ASN A 1 193 ? 11.678 -7.364 2.662 1.00 91.19 193 ASN A N 1
ATOM 1592 C CA . ASN A 1 193 ? 11.586 -7.611 4.110 1.00 91.19 193 ASN A CA 1
ATOM 1593 C C . ASN A 1 193 ? 10.264 -8.233 4.609 1.00 91.19 193 ASN A C 1
ATOM 1595 O O . ASN A 1 193 ? 10.067 -8.359 5.819 1.00 91.19 193 ASN A O 1
ATOM 1599 N N . ILE A 1 194 ? 9.369 -8.670 3.715 1.00 94.00 194 ILE A N 1
ATOM 1600 C CA . ILE A 1 194 ? 8.160 -9.408 4.102 1.00 94.00 194 ILE A CA 1
ATOM 1601 C C . ILE A 1 194 ? 8.512 -10.882 4.327 1.00 94.00 194 ILE A C 1
ATOM 1603 O O . ILE A 1 194 ? 8.991 -11.571 3.422 1.00 94.00 194 ILE A O 1
ATOM 1607 N N . THR A 1 195 ? 8.248 -11.378 5.536 1.00 94.44 195 THR A N 1
ATOM 1608 C CA . THR A 1 195 ? 8.488 -12.779 5.914 1.00 94.44 195 THR A CA 1
ATOM 1609 C C . THR A 1 195 ? 7.567 -13.737 5.159 1.00 94.44 195 THR A C 1
ATOM 1611 O O . THR A 1 195 ? 6.498 -13.350 4.682 1.00 94.44 195 THR A O 1
ATOM 1614 N N . ASP A 1 196 ? 7.926 -15.021 5.100 1.00 93.75 196 ASP A N 1
ATOM 1615 C CA . ASP A 1 196 ? 7.076 -16.036 4.461 1.00 93.75 196 ASP A CA 1
ATOM 1616 C C . ASP A 1 196 ? 5.712 -16.169 5.143 1.00 93.75 196 ASP A C 1
ATOM 1618 O O . ASP A 1 196 ? 4.693 -16.329 4.471 1.00 93.75 196 ASP A O 1
ATOM 1622 N N . HIS A 1 197 ? 5.663 -16.011 6.468 1.00 92.94 197 HIS A N 1
ATOM 1623 C CA . HIS A 1 197 ? 4.400 -15.943 7.197 1.00 92.94 197 HIS A CA 1
ATOM 1624 C C . HIS A 1 197 ? 3.564 -14.721 6.779 1.00 92.94 197 HIS A C 1
ATOM 1626 O O . HIS A 1 197 ? 2.378 -14.859 6.484 1.00 92.94 197 HIS A O 1
ATOM 1632 N N . GLY A 1 198 ? 4.188 -13.544 6.653 1.00 94.38 198 GLY A N 1
ATOM 1633 C CA . GLY A 1 198 ? 3.526 -12.346 6.130 1.00 94.38 198 GLY A CA 1
ATOM 1634 C C . GLY A 1 198 ? 2.967 -12.564 4.721 1.00 94.38 198 GLY A C 1
ATOM 1635 O O . GLY A 1 198 ? 1.808 -12.251 4.461 1.00 94.38 198 GLY A O 1
ATOM 1636 N N . LYS A 1 199 ? 3.735 -13.196 3.825 1.00 92.44 199 LYS A N 1
ATOM 1637 C CA . LYS A 1 199 ? 3.273 -13.550 2.471 1.00 92.44 199 LYS A CA 1
ATOM 1638 C C . LYS A 1 199 ? 2.070 -14.497 2.496 1.00 92.44 199 LYS A C 1
ATOM 1640 O O . LYS A 1 199 ? 1.147 -14.322 1.702 1.00 92.44 199 LYS A O 1
ATOM 1645 N N . GLN A 1 200 ? 2.043 -15.472 3.409 1.00 92.62 200 GLN A N 1
ATOM 1646 C CA . GLN A 1 200 ? 0.894 -16.368 3.585 1.00 92.62 200 GLN A CA 1
ATOM 1647 C C . GLN A 1 200 ? -0.362 -15.613 4.038 1.00 92.62 200 GLN A C 1
ATOM 1649 O O . GLN A 1 200 ? -1.442 -15.872 3.502 1.00 92.62 200 GLN A O 1
ATOM 1654 N N . ILE A 1 201 ? -0.226 -14.662 4.972 1.00 92.31 201 ILE A N 1
ATOM 1655 C CA . ILE A 1 201 ? -1.330 -13.797 5.415 1.00 92.31 201 ILE A CA 1
ATOM 1656 C C . ILE A 1 201 ? -1.879 -12.997 4.231 1.00 92.31 201 ILE A C 1
ATOM 1658 O O . ILE A 1 201 ? -3.076 -13.067 3.956 1.00 92.31 201 ILE A O 1
ATOM 1662 N N . ILE A 1 202 ? -1.012 -12.297 3.490 1.00 92.75 202 ILE A N 1
ATOM 1663 C CA . ILE A 1 202 ? -1.410 -11.472 2.337 1.00 92.75 202 ILE A CA 1
ATOM 1664 C C . ILE A 1 202 ? -2.119 -12.323 1.281 1.00 92.75 202 ILE A C 1
ATOM 1666 O O . ILE A 1 202 ? -3.191 -11.946 0.804 1.00 92.75 202 ILE A O 1
ATOM 1670 N N . LYS A 1 203 ? -1.550 -13.486 0.936 1.00 89.62 203 LYS A N 1
ATOM 1671 C CA . LYS A 1 203 ? -2.143 -14.410 -0.036 1.00 89.62 203 LYS A CA 1
ATOM 1672 C C . LYS A 1 203 ? -3.538 -14.840 0.403 1.00 89.62 203 LYS A C 1
ATOM 1674 O O . LYS A 1 203 ? -4.488 -14.694 -0.357 1.00 89.62 203 LYS A O 1
ATOM 1679 N N . ARG A 1 204 ? -3.685 -15.301 1.648 1.00 87.75 204 ARG A N 1
ATOM 1680 C CA . ARG A 1 204 ? -4.987 -15.729 2.167 1.00 87.75 204 ARG A CA 1
ATOM 1681 C C . ARG A 1 204 ? -6.001 -14.589 2.186 1.00 87.75 204 ARG A C 1
ATOM 1683 O O . ARG A 1 204 ? -7.166 -14.810 1.870 1.00 87.75 204 ARG A O 1
ATOM 1690 N N . TYR A 1 205 ? -5.569 -13.382 2.532 1.00 89.31 205 TYR A N 1
ATOM 1691 C CA . TYR A 1 205 ? -6.418 -12.197 2.497 1.00 89.31 205 TYR A CA 1
ATOM 1692 C C . TYR A 1 205 ? -6.922 -11.919 1.076 1.00 89.31 205 TYR A C 1
ATOM 1694 O O . TYR A 1 205 ? -8.120 -11.722 0.872 1.00 89.31 205 TYR A O 1
ATOM 1702 N N . ARG A 1 206 ? -6.022 -11.975 0.084 1.00 84.44 206 ARG A N 1
ATOM 1703 C CA . ARG A 1 206 ? -6.345 -11.824 -1.342 1.00 84.44 206 ARG A CA 1
ATOM 1704 C C . ARG A 1 206 ? -7.328 -12.895 -1.826 1.00 84.44 206 ARG A C 1
ATOM 1706 O O . ARG A 1 206 ? -8.290 -12.580 -2.527 1.00 84.44 206 ARG A O 1
ATOM 1713 N N . ASP A 1 207 ? -7.127 -14.144 -1.425 1.00 82.56 207 ASP A N 1
ATOM 1714 C CA . ASP A 1 207 ? -8.024 -15.247 -1.778 1.00 82.56 207 ASP A CA 1
ATOM 1715 C C . ASP A 1 207 ? -9.439 -15.010 -1.210 1.00 82.56 207 ASP A C 1
ATOM 1717 O O . ASP A 1 207 ? -10.438 -15.272 -1.871 1.00 82.56 207 ASP A O 1
ATOM 1721 N N . ILE A 1 208 ? -9.566 -14.444 -0.005 1.00 78.50 208 ILE A N 1
ATOM 1722 C CA . ILE A 1 208 ? -10.875 -14.147 0.603 1.00 78.50 208 ILE A CA 1
ATOM 1723 C C . ILE A 1 208 ? -11.623 -13.052 -0.176 1.00 78.50 208 ILE A C 1
ATOM 1725 O O . ILE A 1 208 ? -12.778 -13.254 -0.560 1.00 78.50 208 ILE A O 1
ATOM 1729 N N . ILE A 1 209 ? -10.964 -11.923 -0.454 1.00 76.88 209 ILE A N 1
ATOM 1730 C CA . ILE A 1 209 ? -11.595 -10.776 -1.132 1.00 76.88 209 ILE A CA 1
ATOM 1731 C C . ILE A 1 209 ? -11.985 -11.086 -2.586 1.00 76.88 209 ILE A C 1
ATOM 1733 O O . ILE A 1 209 ? -13.015 -10.617 -3.068 1.00 76.88 209 ILE A O 1
ATOM 1737 N N . THR A 1 210 ? -11.194 -11.902 -3.291 1.00 72.19 210 THR A N 1
ATOM 1738 C CA . THR A 1 210 ? -11.442 -12.256 -4.702 1.00 72.19 210 THR A CA 1
ATOM 1739 C C . THR A 1 210 ? -12.678 -13.136 -4.862 1.00 72.19 210 THR A C 1
ATOM 1741 O O . THR A 1 210 ? -13.385 -13.038 -5.865 1.00 72.19 210 THR A O 1
ATOM 1744 N N . HIS A 1 211 ? -13.019 -13.917 -3.838 1.00 68.69 211 HIS A N 1
ATOM 1745 C CA . HIS A 1 211 ? -14.242 -14.713 -3.797 1.00 68.69 211 HIS A CA 1
ATOM 1746 C C . HIS A 1 211 ? -15.477 -13.937 -3.282 1.00 68.69 211 HIS A C 1
ATOM 1748 O O . HIS A 1 211 ? -16.496 -14.552 -2.982 1.00 68.69 211 HIS A O 1
ATOM 1754 N N . ARG A 1 212 ? -15.423 -12.591 -3.260 1.00 57.38 212 ARG A N 1
ATOM 1755 C CA . ARG A 1 212 ? -16.492 -11.658 -2.829 1.00 57.38 212 ARG A CA 1
ATOM 1756 C C . ARG A 1 212 ? -16.887 -11.758 -1.350 1.00 57.38 212 ARG A C 1
ATOM 1758 O O . ARG A 1 212 ? -18.026 -11.450 -1.001 1.00 57.38 212 ARG A O 1
ATOM 1765 N N . TYR A 1 213 ? -15.954 -12.149 -0.486 1.00 65.06 213 TYR A N 1
ATOM 1766 C CA . TYR A 1 213 ? -16.158 -12.140 0.961 1.00 65.06 213 TYR A CA 1
ATOM 1767 C C . TYR A 1 213 ? -15.396 -10.978 1.598 1.00 65.06 213 TYR A C 1
ATOM 1769 O O . TYR A 1 213 ? -14.263 -10.681 1.211 1.00 65.06 213 TYR A O 1
ATOM 1777 N N . LEU A 1 214 ? -16.000 -10.337 2.598 1.00 70.62 214 LEU A N 1
ATOM 1778 C CA . LEU A 1 214 ? -15.270 -9.414 3.462 1.00 70.62 214 LEU A CA 1
ATOM 1779 C C . LEU A 1 214 ? -14.422 -10.233 4.458 1.00 70.62 214 LEU A C 1
ATOM 1781 O O . LEU A 1 214 ? -14.925 -11.223 4.998 1.00 70.62 214 LEU A O 1
ATOM 1785 N N . PRO A 1 215 ? -13.140 -9.885 4.664 1.00 76.31 215 PRO A N 1
ATOM 1786 C CA . PRO A 1 215 ? -12.258 -10.592 5.588 1.00 76.31 215 PRO A CA 1
ATOM 1787 C C . PRO A 1 215 ? -12.578 -10.226 7.041 1.00 76.31 215 PRO A C 1
ATOM 1789 O O . PRO A 1 215 ? -12.653 -9.045 7.381 1.00 76.31 215 PRO A O 1
ATOM 1792 N N . GLY A 1 216 ? -12.729 -11.228 7.912 1.00 76.31 216 GLY A N 1
ATOM 1793 C CA . GLY A 1 216 ? -12.951 -11.010 9.338 1.00 76.31 216 GLY A CA 1
ATOM 1794 C C . GLY A 1 216 ? -11.673 -10.575 10.065 1.00 76.31 216 GLY A C 1
ATOM 1795 O O . GLY A 1 216 ? -10.658 -11.272 10.014 1.00 76.31 216 GLY A O 1
ATOM 1796 N N . ILE A 1 217 ? -11.736 -9.445 10.778 1.00 83.69 217 ILE A N 1
ATOM 1797 C CA . ILE A 1 217 ? -10.644 -8.900 11.606 1.00 83.69 217 ILE A CA 1
ATOM 1798 C C . ILE A 1 217 ? -11.146 -8.734 13.050 1.00 83.69 217 ILE A C 1
ATOM 1800 O O . ILE A 1 217 ? -12.105 -8.003 13.267 1.00 83.69 217 ILE A O 1
ATOM 1804 N N . ASP A 1 218 ? -10.522 -9.383 14.043 1.00 71.56 218 ASP A N 1
ATOM 1805 C CA . ASP A 1 218 ? -10.804 -9.274 15.500 1.00 71.56 218 ASP A CA 1
ATOM 1806 C C . ASP A 1 218 ? -12.253 -9.544 16.011 1.00 71.56 218 ASP A C 1
ATOM 1808 O O . ASP A 1 218 ? -12.423 -9.595 17.232 1.00 71.56 218 ASP A O 1
ATOM 1812 N N . CYS A 1 219 ? -13.242 -9.765 15.125 1.00 63.94 219 CYS A N 1
ATOM 1813 C CA . CYS A 1 219 ? -14.720 -9.823 15.302 1.00 63.94 219 CYS A CA 1
ATOM 1814 C C . CYS A 1 219 ? -15.461 -8.484 15.104 1.00 63.94 219 CYS A C 1
ATOM 1816 O O . CYS A 1 219 ? -14.844 -7.446 15.214 1.00 63.94 219 CYS A O 1
ATOM 1818 N N . ILE A 1 220 ? -16.774 -8.563 14.812 1.00 53.25 220 ILE A N 1
ATOM 1819 C CA . ILE A 1 220 ? -17.781 -7.519 14.495 1.00 53.25 220 ILE A CA 1
ATOM 1820 C C . ILE A 1 220 ? -17.337 -6.519 13.419 1.00 53.25 220 ILE A C 1
ATOM 1822 O O . ILE A 1 220 ? -16.544 -5.607 13.632 1.00 53.25 220 ILE A O 1
ATOM 1826 N N . MET A 1 221 ? -17.917 -6.689 12.237 1.00 46.31 221 MET A N 1
ATOM 1827 C CA . MET A 1 221 ? -18.154 -5.571 11.341 1.00 46.31 221 MET A CA 1
ATOM 1828 C C . MET A 1 221 ? -19.491 -4.941 11.723 1.00 46.31 221 MET A C 1
ATOM 1830 O O . MET A 1 221 ? -20.394 -5.629 12.190 1.00 46.31 221 MET A O 1
ATOM 1834 N N . THR A 1 222 ? -19.582 -3.628 11.568 1.00 40.19 222 THR A N 1
ATOM 1835 C CA . THR A 1 222 ? -20.810 -2.833 11.674 1.00 40.19 222 THR A CA 1
ATOM 1836 C C . THR A 1 222 ? -22.031 -3.495 11.035 1.00 40.19 222 THR A C 1
ATOM 1838 O O . THR A 1 222 ? -21.913 -4.372 10.181 1.00 40.19 222 THR A O 1
ATOM 1841 N N . ASP A 1 223 ? -23.212 -2.953 11.352 1.00 40.22 223 ASP A N 1
ATOM 1842 C CA . ASP A 1 223 ? -24.530 -3.175 10.723 1.00 40.22 223 ASP A CA 1
ATOM 1843 C C . ASP A 1 223 ? -24.565 -3.277 9.171 1.00 40.22 223 ASP A C 1
ATOM 1845 O O . ASP A 1 223 ? -25.617 -3.563 8.602 1.00 40.22 223 ASP A O 1
ATOM 1849 N N . ILE A 1 224 ? -23.447 -3.098 8.457 1.00 39.88 224 ILE A N 1
ATOM 1850 C CA . ILE A 1 224 ? -23.253 -3.444 7.038 1.00 39.88 224 ILE A CA 1
ATOM 1851 C C . ILE A 1 224 ? -23.551 -4.939 6.768 1.00 39.88 224 ILE A C 1
ATOM 1853 O O . ILE A 1 224 ? -23.894 -5.309 5.643 1.00 39.88 224 ILE A O 1
ATOM 1857 N N . GLU A 1 225 ? -23.523 -5.799 7.792 1.00 43.12 225 GLU A N 1
ATOM 1858 C CA . GLU A 1 225 ? -23.972 -7.198 7.700 1.00 43.12 225 GLU A CA 1
ATOM 1859 C C . GLU A 1 225 ? -25.502 -7.381 7.668 1.00 43.12 225 GLU A C 1
ATOM 1861 O O . GLU A 1 225 ? -25.972 -8.485 7.387 1.00 43.12 225 GLU A O 1
ATOM 1866 N N . ARG A 1 226 ? -26.315 -6.330 7.875 1.00 38.03 226 ARG A N 1
ATOM 1867 C CA . ARG A 1 226 ? -27.786 -6.468 7.837 1.00 38.03 226 ARG A CA 1
ATOM 1868 C C . ARG A 1 226 ? -28.348 -6.800 6.455 1.00 38.03 226 ARG A C 1
ATOM 1870 O O . ARG A 1 226 ? -29.476 -7.277 6.372 1.00 38.03 226 ARG A O 1
ATOM 1877 N N . THR A 1 227 ? -27.591 -6.618 5.373 1.00 35.50 227 THR A N 1
ATOM 1878 C CA . THR A 1 227 ? -28.094 -6.879 4.018 1.00 35.50 227 THR A CA 1
ATOM 1879 C C . THR A 1 227 ? -26.978 -7.298 3.054 1.00 35.50 227 THR A C 1
ATOM 1881 O O . THR A 1 227 ? -26.189 -6.477 2.603 1.00 35.50 227 THR A O 1
ATOM 1884 N N . SER A 1 228 ? -26.985 -8.573 2.647 1.00 38.41 228 SER A N 1
ATOM 1885 C CA . SER A 1 228 ? -26.408 -9.135 1.401 1.00 38.41 228 SER A CA 1
ATOM 1886 C C . SER A 1 228 ? -24.908 -9.470 1.285 1.00 38.41 228 SER A C 1
ATOM 1888 O O . SER A 1 228 ? -24.564 -10.276 0.416 1.00 38.41 228 SER A O 1
ATOM 1890 N N . SER A 1 229 ? -24.020 -8.974 2.149 1.00 43.94 229 SER A N 1
ATOM 1891 C CA . SER A 1 229 ? -22.583 -9.302 2.074 1.00 43.94 229 SER A CA 1
ATOM 1892 C C . SER A 1 229 ? -22.270 -10.555 2.895 1.00 43.94 229 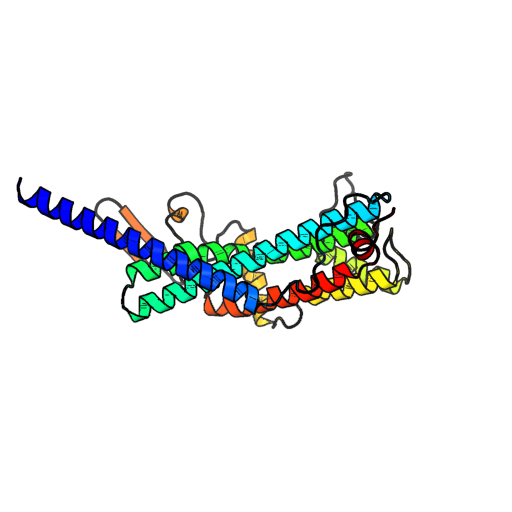SER A C 1
ATOM 1894 O O . SER A 1 229 ? -22.363 -10.533 4.117 1.00 43.94 229 SER A O 1
ATOM 1896 N N . LYS A 1 230 ? -21.900 -11.669 2.252 1.00 50.03 230 LYS A N 1
ATOM 1897 C CA . LYS A 1 230 ? -21.423 -12.860 2.971 1.00 50.03 230 LYS A CA 1
ATOM 1898 C C . LYS A 1 230 ? -20.020 -12.543 3.503 1.00 50.03 230 LYS A C 1
ATOM 1900 O O . LYS A 1 230 ? -19.058 -12.634 2.751 1.00 50.03 230 LYS A O 1
ATOM 1905 N N . THR A 1 231 ? -19.874 -12.128 4.756 1.00 51.72 231 THR A N 1
ATOM 1906 C CA . THR A 1 231 ? -18.572 -12.176 5.441 1.00 51.72 231 THR A CA 1
ATOM 1907 C C . THR A 1 231 ? -18.185 -13.650 5.562 1.00 51.72 231 THR A C 1
ATOM 1909 O O . THR A 1 231 ? -19.025 -14.486 5.911 1.00 51.72 231 THR A O 1
ATOM 1912 N N . ARG A 1 232 ? -16.949 -14.017 5.200 1.00 51.12 232 ARG A N 1
ATOM 1913 C CA . ARG A 1 232 ? -16.487 -15.387 5.446 1.00 51.12 232 ARG A CA 1
ATOM 1914 C C . ARG A 1 232 ? -16.162 -15.461 6.926 1.00 51.12 232 ARG A C 1
ATOM 1916 O O . ARG A 1 232 ? -15.468 -14.602 7.446 1.00 51.12 232 ARG A O 1
ATOM 1923 N N . ILE A 1 233 ? -16.721 -16.461 7.582 1.00 54.75 233 ILE A N 1
ATOM 1924 C CA . ILE A 1 233 ? -16.340 -16.813 8.932 1.00 54.75 233 ILE A CA 1
ATOM 1925 C C . ILE A 1 233 ? -16.111 -18.320 8.931 1.00 54.75 233 ILE A C 1
ATOM 1927 O O . ILE A 1 233 ? -16.846 -19.056 8.269 1.00 54.75 233 ILE A O 1
ATOM 1931 N N . ARG A 1 234 ? -15.046 -18.779 9.592 1.00 51.59 234 ARG A N 1
ATOM 1932 C CA . ARG A 1 234 ? -14.593 -20.179 9.577 1.00 51.59 234 ARG A CA 1
ATOM 1933 C C . ARG A 1 234 ? -15.684 -21.144 10.085 1.00 51.59 234 ARG A C 1
ATOM 1935 O O . ARG A 1 234 ? -15.919 -21.196 11.294 1.00 51.59 234 ARG A O 1
ATOM 1942 N N . PRO A 1 235 ? -16.354 -21.918 9.204 1.00 50.44 235 PRO A N 1
ATOM 1943 C CA . PRO A 1 235 ? -17.495 -22.748 9.598 1.00 50.44 235 PRO A CA 1
ATOM 1944 C C . PRO A 1 235 ? -17.077 -23.989 10.406 1.00 50.44 235 PRO A C 1
ATOM 1946 O O . PRO A 1 235 ? -17.890 -24.562 11.125 1.00 50.44 235 PRO A O 1
ATOM 1949 N N . ASP A 1 236 ? -15.801 -24.373 10.333 1.00 54.44 236 ASP A N 1
ATOM 1950 C CA . ASP A 1 236 ? -15.164 -25.470 11.068 1.00 54.44 236 ASP A CA 1
ATOM 1951 C C . ASP A 1 236 ? -15.018 -25.210 12.578 1.00 54.44 236 ASP A C 1
ATOM 1953 O O . ASP A 1 236 ? -14.655 -26.114 13.328 1.00 54.44 236 ASP A O 1
ATOM 1957 N N . HIS A 1 237 ? -15.339 -24.002 13.051 1.00 51.38 237 HIS A N 1
ATOM 1958 C CA . HIS A 1 237 ? -15.260 -23.632 14.467 1.00 51.38 237 HIS A CA 1
ATOM 1959 C C . HIS A 1 237 ? -16.625 -23.501 15.168 1.00 51.38 237 HIS A C 1
ATOM 1961 O O . HIS A 1 237 ? -16.684 -23.073 16.319 1.00 51.38 237 HIS A O 1
ATOM 1967 N N . GLY A 1 238 ? -17.717 -23.924 14.517 1.00 47.91 238 GLY A N 1
ATOM 1968 C CA . GLY A 1 238 ? -19.051 -23.989 15.126 1.00 47.91 238 GLY A CA 1
ATOM 1969 C C . GLY A 1 238 ? -19.715 -22.626 15.382 1.00 47.91 238 GLY A C 1
ATOM 1970 O O . GLY A 1 238 ? -19.189 -21.565 15.044 1.00 47.91 238 GLY A O 1
ATOM 1971 N N . ARG A 1 239 ? -20.927 -22.659 15.956 1.00 52.03 239 ARG A N 1
ATOM 1972 C CA . ARG A 1 239 ? -21.692 -21.465 16.361 1.00 52.03 239 ARG A CA 1
ATOM 1973 C C . ARG A 1 239 ? -21.049 -20.856 17.608 1.00 52.03 239 ARG A C 1
ATOM 1975 O O . ARG A 1 239 ? -21.073 -21.491 18.658 1.00 52.03 239 ARG A O 1
ATOM 1982 N N . LEU A 1 240 ? -20.513 -19.641 17.510 1.00 52.59 240 LEU A N 1
ATOM 1983 C CA . LEU A 1 240 ? -19.866 -18.970 18.644 1.00 52.59 240 LEU A CA 1
ATOM 1984 C C . LEU A 1 240 ? -20.885 -18.378 19.617 1.00 52.59 240 LEU A C 1
ATOM 1986 O O . LEU A 1 240 ? -20.747 -18.556 20.822 1.00 52.59 240 LEU A O 1
ATOM 1990 N N . PHE A 1 241 ? -21.917 -17.696 19.118 1.00 50.53 241 PHE A N 1
ATOM 1991 C CA . PHE A 1 241 ? -23.024 -17.234 19.953 1.00 50.53 241 PHE A CA 1
ATOM 1992 C C . PHE A 1 241 ? -24.301 -17.032 19.138 1.00 50.53 241 PHE A C 1
ATOM 1994 O O . PHE A 1 241 ? -24.282 -16.887 17.916 1.00 50.53 241 PHE A O 1
ATOM 2001 N N . SER A 1 242 ? -25.429 -17.067 19.841 1.00 45.25 242 SER A N 1
ATOM 2002 C CA . SER A 1 242 ? -26.755 -16.796 19.301 1.00 45.25 242 SER A CA 1
ATOM 2003 C C . SER A 1 242 ? -27.447 -15.838 20.257 1.00 45.25 242 SER A C 1
ATOM 2005 O O . SER A 1 242 ? -27.538 -16.140 21.444 1.00 45.25 242 SER A O 1
ATOM 2007 N N . ILE A 1 243 ? -27.925 -14.708 19.752 1.00 49.66 243 ILE A N 1
ATOM 2008 C CA . ILE A 1 243 ? -28.751 -13.766 20.511 1.00 49.66 243 ILE A CA 1
ATOM 2009 C C . ILE A 1 243 ? -30.118 -13.792 19.851 1.00 49.66 243 ILE A C 1
ATOM 2011 O O . ILE A 1 243 ? -30.220 -13.478 18.673 1.00 49.66 243 ILE A O 1
ATOM 2015 N N . ALA A 1 244 ? -31.147 -14.212 20.575 1.00 41.12 244 ALA A N 1
ATOM 2016 C CA . ALA A 1 244 ? -32.516 -14.180 20.084 1.00 41.12 244 ALA A CA 1
ATOM 2017 C C . ALA A 1 244 ? -33.389 -13.417 21.077 1.00 41.12 244 ALA A C 1
ATOM 2019 O O . ALA A 1 244 ? -33.333 -13.701 22.274 1.00 41.12 244 ALA A O 1
ATOM 2020 N N . ASP A 1 245 ? -34.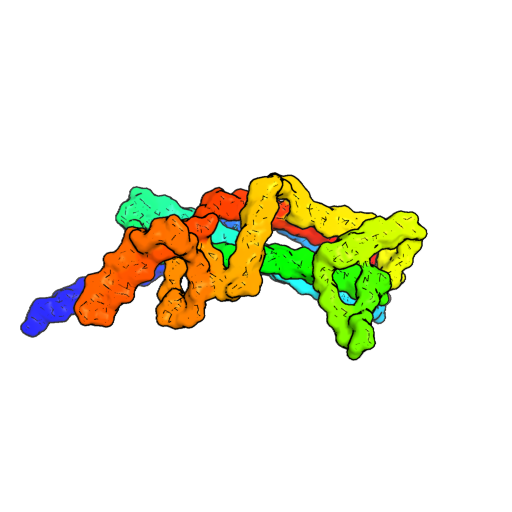167 -12.467 20.568 1.00 50.91 245 ASP A N 1
ATOM 2021 C CA . ASP A 1 245 ? -35.358 -11.947 21.235 1.00 50.91 245 ASP A CA 1
ATOM 2022 C C . ASP A 1 245 ? -36.618 -12.397 20.473 1.00 50.91 245 ASP A C 1
ATOM 2024 O O . ASP A 1 245 ? -36.530 -13.121 19.476 1.00 50.91 245 ASP A O 1
ATOM 2028 N N . ASP A 1 246 ? -37.793 -11.978 20.945 1.00 51.09 246 ASP A N 1
ATOM 2029 C CA . ASP A 1 246 ? -39.096 -12.359 20.379 1.00 51.09 246 ASP A CA 1
ATOM 2030 C C . ASP A 1 246 ? -39.302 -11.886 18.924 1.00 51.09 246 ASP A C 1
ATOM 2032 O O . ASP A 1 246 ? -40.248 -12.305 18.256 1.00 51.09 246 ASP A O 1
ATOM 2036 N N . THR A 1 247 ? -38.425 -11.016 18.416 1.00 40.00 247 THR A N 1
ATOM 2037 C CA . THR A 1 247 ? -38.526 -10.376 17.099 1.00 40.00 247 THR A CA 1
ATOM 2038 C C . THR A 1 247 ? -37.336 -10.640 16.175 1.00 40.00 247 THR A C 1
ATOM 2040 O O . THR A 1 247 ? -37.509 -10.619 14.955 1.00 40.00 247 THR A O 1
ATOM 2043 N N . VAL A 1 248 ? -36.137 -10.910 16.703 1.00 41.75 248 VAL A N 1
ATOM 2044 C CA . VAL A 1 248 ? -34.913 -11.089 15.915 1.00 41.75 248 VAL A CA 1
ATOM 2045 C C . VAL A 1 248 ? -34.006 -12.155 16.526 1.00 41.75 248 VAL A C 1
ATOM 2047 O O . VAL A 1 248 ? -33.646 -12.095 17.699 1.00 41.75 248 VAL A O 1
ATOM 2050 N N . SER A 1 249 ? -33.550 -13.097 15.694 1.00 37.19 249 SER A N 1
ATOM 2051 C CA . SER A 1 249 ? -32.485 -14.041 16.043 1.00 37.19 249 SER A CA 1
ATOM 2052 C C . SER A 1 249 ? -31.210 -13.759 15.248 1.00 37.19 249 SER A C 1
ATOM 2054 O O . SER A 1 249 ? -31.197 -13.876 14.023 1.00 37.19 249 SER A O 1
ATOM 2056 N N . TYR A 1 250 ? -30.125 -13.462 15.952 1.00 48.81 250 TYR A N 1
ATOM 2057 C CA . TYR A 1 250 ? -28.764 -13.372 15.441 1.00 48.81 250 TYR A CA 1
ATOM 2058 C C . TYR A 1 250 ? -28.022 -14.665 15.754 1.00 48.81 250 TYR A C 1
ATOM 2060 O O . TYR A 1 250 ? -27.994 -15.114 16.900 1.00 48.81 250 TYR A O 1
ATOM 2068 N N . GLN A 1 251 ? -27.389 -15.253 14.744 1.00 42.34 251 GLN A N 1
ATOM 2069 C CA . GLN A 1 251 ? -26.518 -16.411 14.906 1.00 42.34 251 GLN A CA 1
ATOM 2070 C C . GLN A 1 251 ? -25.159 -16.090 14.297 1.00 42.34 251 GLN A C 1
ATOM 2072 O O . GLN A 1 251 ? -25.078 -15.752 13.119 1.00 42.34 251 GLN A O 1
ATOM 2077 N N . TYR A 1 252 ? -24.104 -16.210 15.099 1.00 55.91 252 TYR A N 1
ATOM 2078 C CA . TYR A 1 252 ? -22.730 -15.987 14.669 1.00 55.91 252 TYR A CA 1
ATOM 2079 C C . TYR A 1 252 ? -21.970 -17.315 14.651 1.00 55.91 252 TYR A C 1
ATOM 2081 O O . TYR A 1 252 ? -21.986 -18.073 15.627 1.00 55.91 252 TYR A O 1
ATOM 2089 N N . TYR A 1 253 ? -21.301 -17.603 13.538 1.00 50.47 253 TYR A N 1
ATOM 2090 C CA . TYR A 1 253 ? -20.557 -18.842 13.309 1.00 50.47 253 TYR A CA 1
ATOM 2091 C C . TYR A 1 253 ? -19.090 -18.504 13.076 1.00 50.47 253 TYR A C 1
ATOM 2093 O O . TYR A 1 253 ? -18.843 -17.678 12.221 1.00 50.47 253 TYR A O 1
ATOM 2101 N N . GLY A 1 254 ? -18.149 -19.154 13.770 1.00 54.34 254 GLY A N 1
ATOM 2102 C CA . GLY A 1 254 ? -16.707 -19.116 13.470 1.00 54.34 254 GLY A CA 1
ATOM 2103 C C . GLY A 1 254 ? -15.874 -17.943 14.027 1.00 54.34 254 GLY A C 1
ATOM 2104 O O . GLY A 1 254 ? -16.373 -16.861 14.301 1.00 54.34 254 GLY A O 1
ATOM 2105 N N . VAL A 1 255 ? -14.562 -18.160 14.181 1.00 64.12 255 VAL A N 1
ATOM 2106 C CA . VAL A 1 255 ? -13.561 -17.170 14.654 1.00 64.12 255 VAL A CA 1
ATOM 2107 C C . VAL A 1 255 ? -13.066 -16.311 13.469 1.00 64.12 255 VAL A C 1
ATOM 2109 O O . VAL A 1 255 ? -12.955 -16.861 12.368 1.00 64.12 255 VAL A O 1
ATOM 2112 N N . PRO A 1 256 ? -12.760 -15.005 13.650 1.00 73.06 256 PRO A N 1
ATOM 2113 C CA . PRO A 1 256 ? -12.225 -14.139 12.595 1.00 73.06 256 PRO A CA 1
ATOM 2114 C C . PRO A 1 256 ? -10.956 -14.730 11.981 1.00 73.06 256 PRO A C 1
ATOM 2116 O O . PRO A 1 256 ? -10.148 -15.353 12.673 1.00 73.06 256 PRO A O 1
ATOM 2119 N N . GLU A 1 257 ? -10.771 -14.537 10.674 1.00 78.62 257 GLU A N 1
ATOM 2120 C CA . GLU A 1 257 ? -9.608 -15.062 9.960 1.00 78.62 257 GLU A CA 1
ATOM 2121 C C . GLU A 1 257 ? -8.296 -14.407 10.375 1.00 78.62 257 GLU A C 1
ATOM 2123 O O . GLU A 1 257 ? -7.259 -15.070 10.289 1.00 78.62 257 GLU A O 1
ATOM 2128 N N . PHE A 1 258 ? -8.348 -13.142 10.792 1.00 86.69 258 PHE A N 1
ATOM 2129 C CA . PHE A 1 258 ? -7.178 -12.343 11.120 1.00 86.69 258 PHE A CA 1
ATOM 2130 C C . PHE A 1 258 ? -7.359 -11.583 12.427 1.00 86.69 258 PHE A C 1
ATOM 2132 O O . PHE A 1 258 ? -8.469 -11.176 12.789 1.00 86.69 258 PHE A O 1
ATOM 2139 N N . LYS A 1 259 ? -6.237 -11.322 13.096 1.00 88.56 259 LYS A N 1
ATOM 2140 C CA . LYS A 1 259 ? -6.180 -10.350 14.183 1.00 88.56 259 LYS A CA 1
ATOM 2141 C C . LYS A 1 259 ? -5.585 -9.035 13.706 1.00 88.56 259 LYS A C 1
ATOM 2143 O O . LYS A 1 259 ? -4.626 -9.030 12.935 1.00 88.56 259 LYS A O 1
ATOM 2148 N N . PHE A 1 260 ? -6.108 -7.913 14.190 1.00 91.56 260 PHE A N 1
ATOM 2149 C CA . PHE A 1 260 ? -5.572 -6.595 13.846 1.00 91.56 260 PHE A CA 1
ATOM 2150 C C . PHE A 1 260 ? -4.098 -6.471 14.247 1.00 91.56 260 PHE A C 1
ATOM 2152 O O . PHE A 1 260 ? -3.292 -5.961 13.476 1.00 91.56 260 PHE A O 1
ATOM 2159 N N . GLU A 1 261 ? -3.730 -7.019 15.405 1.00 91.94 261 GLU A N 1
ATOM 2160 C CA . GLU A 1 261 ? -2.351 -7.038 15.914 1.00 91.94 261 GLU A CA 1
ATOM 2161 C C . GLU A 1 261 ? -1.374 -7.797 14.999 1.00 91.94 261 GLU A C 1
ATOM 2163 O O . GLU A 1 261 ? -0.191 -7.472 14.960 1.00 91.94 261 GLU A O 1
ATOM 2168 N N . GLU A 1 262 ? -1.855 -8.780 14.231 1.00 91.00 262 GLU A N 1
ATOM 2169 C CA . GLU A 1 262 ? -1.047 -9.498 13.235 1.00 91.00 262 GLU A CA 1
ATOM 2170 C C . GLU A 1 262 ? -0.946 -8.703 11.927 1.00 91.00 262 GLU A C 1
ATOM 2172 O O . GLU A 1 262 ? 0.097 -8.682 11.268 1.00 91.00 262 GLU A O 1
ATOM 2177 N N . LEU A 1 263 ? -2.029 -8.021 11.549 1.00 93.38 263 LEU A N 1
ATOM 2178 C CA . LEU A 1 263 ? -2.111 -7.266 10.305 1.00 93.38 263 LEU A CA 1
ATOM 2179 C C . LEU A 1 263 ? -1.391 -5.913 10.368 1.00 93.38 263 LEU A C 1
ATOM 2181 O O . LEU A 1 263 ? -0.796 -5.499 9.374 1.00 93.38 263 LEU A O 1
ATOM 2185 N N . GLN A 1 264 ? -1.426 -5.216 11.505 1.00 95.38 264 GLN A N 1
ATOM 2186 C CA . GLN A 1 264 ? -0.842 -3.882 11.658 1.00 95.38 264 GLN A CA 1
ATOM 2187 C C . GLN A 1 264 ? 0.666 -3.859 11.331 1.00 95.38 264 GLN A C 1
ATOM 2189 O O . GLN A 1 264 ? 1.071 -3.040 10.499 1.00 95.38 264 GLN A O 1
ATOM 2194 N N . PRO A 1 265 ? 1.524 -4.702 11.945 1.00 95.00 265 PRO A N 1
ATOM 2195 C CA . PRO A 1 265 ? 2.963 -4.659 11.684 1.00 95.00 265 PRO A CA 1
ATOM 2196 C C . PRO A 1 265 ? 3.278 -4.969 10.221 1.00 95.00 265 PRO A C 1
ATOM 2198 O O . PRO A 1 265 ? 4.131 -4.325 9.611 1.00 95.00 265 PRO A O 1
ATOM 2201 N N . LEU A 1 266 ? 2.537 -5.914 9.640 1.00 96.38 266 LEU A N 1
ATOM 2202 C CA . LEU A 1 266 ? 2.637 -6.275 8.235 1.00 96.38 266 LEU A CA 1
ATOM 2203 C C . LEU A 1 266 ? 2.264 -5.102 7.320 1.00 96.38 266 LEU A C 1
ATOM 2205 O O . LEU A 1 266 ? 3.013 -4.788 6.401 1.00 96.38 266 LEU A O 1
ATOM 2209 N N . ALA A 1 267 ? 1.156 -4.410 7.591 1.00 96.50 267 ALA A N 1
ATOM 2210 C CA . ALA A 1 267 ? 0.736 -3.240 6.825 1.00 96.50 267 ALA A CA 1
ATOM 2211 C C . ALA A 1 267 ? 1.781 -2.119 6.850 1.00 96.50 267 ALA A C 1
ATOM 2213 O O . ALA A 1 267 ? 2.086 -1.539 5.808 1.00 96.50 267 ALA A O 1
ATOM 2214 N N . LYS A 1 268 ? 2.397 -1.866 8.010 1.00 96.50 268 LYS A N 1
ATOM 2215 C CA . LYS A 1 268 ? 3.494 -0.901 8.124 1.00 96.50 268 LYS A CA 1
ATOM 2216 C C . LYS A 1 268 ? 4.681 -1.280 7.236 1.00 96.50 268 LYS A C 1
ATOM 2218 O O . LYS A 1 268 ? 5.206 -0.420 6.534 1.00 96.50 268 LYS A O 1
ATOM 2223 N N . LEU A 1 269 ? 5.088 -2.551 7.230 1.00 96.56 269 LEU A N 1
ATOM 2224 C CA . LEU A 1 269 ? 6.160 -3.023 6.346 1.00 96.56 269 LEU A CA 1
ATOM 2225 C C . LEU A 1 269 ? 5.797 -2.835 4.869 1.00 96.56 269 LEU A C 1
ATOM 2227 O O . LEU A 1 269 ? 6.617 -2.335 4.108 1.00 96.56 269 LEU A O 1
ATOM 2231 N N . LEU A 1 270 ? 4.561 -3.154 4.481 1.00 97.25 270 LEU A N 1
ATOM 2232 C CA . LEU A 1 270 ? 4.086 -2.979 3.106 1.00 97.25 270 LEU A CA 1
ATOM 2233 C C . LEU A 1 270 ? 4.098 -1.507 2.667 1.00 97.25 270 LEU A C 1
ATOM 2235 O O . LEU A 1 270 ? 4.500 -1.219 1.543 1.00 97.25 270 LEU A O 1
ATOM 2239 N N . ILE A 1 271 ? 3.730 -0.569 3.549 1.00 97.69 271 ILE A N 1
ATOM 2240 C CA . ILE A 1 271 ? 3.843 0.876 3.282 1.00 97.69 271 ILE A CA 1
ATOM 2241 C C . ILE A 1 271 ? 5.297 1.265 3.012 1.00 97.69 271 ILE A C 1
ATOM 2243 O O . ILE A 1 271 ? 5.581 1.925 2.016 1.00 97.69 271 ILE A O 1
ATOM 2247 N N . LEU A 1 272 ? 6.221 0.856 3.882 1.00 96.50 272 LEU A N 1
ATOM 2248 C CA . LEU A 1 272 ? 7.634 1.226 3.761 1.00 96.50 272 LEU A CA 1
ATOM 2249 C C . LEU A 1 272 ? 8.279 0.617 2.507 1.00 96.50 272 LEU A C 1
ATOM 2251 O O . LEU A 1 272 ? 9.073 1.272 1.833 1.00 96.50 272 LEU A O 1
ATOM 2255 N N . SER A 1 273 ? 7.916 -0.618 2.168 1.00 96.81 273 SER A N 1
ATOM 2256 C CA . SER A 1 273 ? 8.375 -1.292 0.952 1.00 96.81 273 SER A CA 1
ATOM 2257 C C . SER A 1 273 ? 7.789 -0.651 -0.314 1.00 96.81 273 SER A C 1
ATOM 2259 O O . SER A 1 273 ? 8.508 -0.458 -1.298 1.00 96.81 273 SER A O 1
ATOM 2261 N N . ALA A 1 274 ? 6.521 -0.228 -0.285 1.00 97.25 274 ALA A N 1
ATOM 2262 C CA . ALA A 1 274 ? 5.915 0.539 -1.373 1.00 97.25 274 ALA A CA 1
ATOM 2263 C C . ALA A 1 274 ? 6.572 1.917 -1.552 1.00 97.25 274 ALA A C 1
ATOM 2265 O O . ALA A 1 274 ? 6.888 2.274 -2.682 1.00 97.25 274 ALA A O 1
ATOM 2266 N N . ASP A 1 275 ? 6.854 2.655 -0.472 1.00 97.19 275 ASP A N 1
ATOM 2267 C CA . ASP A 1 275 ? 7.545 3.954 -0.536 1.00 97.19 275 ASP A CA 1
ATOM 2268 C C . ASP A 1 275 ? 8.901 3.842 -1.249 1.00 97.19 275 ASP A C 1
ATOM 2270 O O . ASP A 1 275 ? 9.174 4.565 -2.209 1.00 97.19 275 ASP A O 1
ATOM 2274 N N . LYS A 1 276 ? 9.724 2.864 -0.846 1.00 95.75 276 LYS A N 1
ATOM 2275 C CA . LYS A 1 276 ? 11.012 2.577 -1.496 1.00 95.75 276 LYS A CA 1
ATOM 2276 C C . LYS A 1 276 ? 10.853 2.233 -2.979 1.00 95.75 276 LYS A C 1
ATOM 2278 O O . LYS A 1 276 ? 11.655 2.669 -3.803 1.00 95.75 276 LYS A O 1
ATOM 2283 N N . SER A 1 277 ? 9.839 1.441 -3.318 1.00 97.56 277 SER A N 1
ATOM 2284 C CA . SER A 1 277 ? 9.587 0.994 -4.693 1.00 97.56 277 SER A CA 1
ATOM 2285 C C . SER A 1 277 ? 9.135 2.146 -5.585 1.00 97.56 277 SER A C 1
ATOM 2287 O O . SER A 1 277 ? 9.647 2.315 -6.690 1.00 97.56 277 SER A O 1
ATOM 2289 N N . LEU A 1 278 ? 8.239 2.996 -5.081 1.00 97.12 278 LEU A N 1
ATOM 2290 C CA . LEU A 1 278 ? 7.785 4.199 -5.773 1.00 97.12 278 LEU A CA 1
ATOM 2291 C C . LEU A 1 278 ? 8.922 5.212 -5.953 1.00 97.12 278 LEU A C 1
ATOM 2293 O O . LEU A 1 278 ? 9.015 5.823 -7.016 1.00 97.12 278 LEU A O 1
ATOM 2297 N N . ASN A 1 279 ? 9.834 5.327 -4.982 1.00 96.44 279 ASN A N 1
ATOM 2298 C CA . ASN A 1 279 ? 11.031 6.157 -5.122 1.00 96.44 279 ASN A CA 1
ATOM 2299 C C . ASN A 1 279 ? 11.910 5.673 -6.284 1.00 96.44 279 ASN A C 1
ATOM 2301 O O . ASN A 1 279 ? 12.387 6.466 -7.086 1.00 96.44 279 ASN A O 1
ATOM 2305 N N . LYS A 1 280 ? 12.086 4.355 -6.437 1.00 97.00 280 LYS A N 1
ATOM 2306 C CA . LYS A 1 280 ? 12.801 3.797 -7.595 1.00 97.00 280 LYS A CA 1
ATOM 2307 C C . LYS A 1 280 ? 12.074 4.104 -8.909 1.00 97.00 280 LYS A C 1
ATOM 2309 O O . LYS A 1 280 ? 12.724 4.509 -9.866 1.00 97.00 280 LYS A O 1
ATOM 2314 N N . ILE A 1 281 ? 10.744 3.977 -8.947 1.00 96.88 281 ILE A N 1
ATOM 2315 C CA . ILE A 1 281 ? 9.936 4.307 -10.138 1.00 96.88 281 ILE A CA 1
ATOM 2316 C C . ILE A 1 281 ? 10.098 5.779 -10.530 1.00 96.88 281 ILE A C 1
ATOM 2318 O O . ILE A 1 281 ? 10.202 6.075 -11.716 1.00 96.88 281 ILE A O 1
ATOM 2322 N N . TYR A 1 282 ? 10.187 6.695 -9.564 1.00 95.44 282 TYR A N 1
ATOM 2323 C CA . TYR A 1 282 ? 10.463 8.107 -9.842 1.00 95.44 282 TYR A CA 1
ATOM 2324 C C . TYR A 1 282 ? 11.762 8.320 -10.630 1.00 95.44 282 TYR A C 1
ATOM 2326 O O . TYR A 1 282 ? 11.827 9.211 -11.473 1.00 95.44 282 TYR A O 1
ATOM 2334 N N . PHE A 1 283 ? 12.783 7.493 -10.393 1.00 95.06 283 PHE A N 1
ATOM 2335 C CA . PHE A 1 283 ? 14.071 7.588 -11.080 1.00 95.06 283 PHE A CA 1
ATOM 2336 C C . PHE A 1 283 ? 14.105 6.955 -12.472 1.00 95.06 283 PHE A C 1
ATOM 2338 O O . PHE A 1 283 ? 15.132 7.072 -13.139 1.00 95.06 283 PHE A O 1
ATOM 2345 N N . ILE A 1 284 ? 13.007 6.355 -12.940 1.00 95.44 284 ILE A N 1
ATOM 2346 C CA . ILE A 1 284 ? 12.851 6.021 -14.359 1.00 95.44 284 ILE A CA 1
ATOM 2347 C C . ILE A 1 284 ? 12.898 7.338 -15.136 1.00 95.44 284 ILE A C 1
ATOM 2349 O O . ILE A 1 284 ? 12.104 8.242 -14.867 1.00 95.44 284 ILE A O 1
ATOM 2353 N N . GLU A 1 285 ? 13.838 7.473 -16.074 1.00 93.75 285 GLU A N 1
ATOM 2354 C CA . GLU A 1 285 ? 14.147 8.744 -16.750 1.00 93.75 285 GLU A CA 1
ATOM 2355 C C . GLU A 1 285 ? 12.890 9.493 -17.257 1.00 93.75 285 GLU A C 1
ATOM 2357 O O . GLU A 1 285 ? 12.710 10.665 -16.917 1.00 93.75 285 GLU A O 1
ATOM 2362 N N . PRO A 1 286 ? 11.981 8.840 -17.995 1.00 92.00 286 PRO A N 1
ATOM 2363 C CA . PRO A 1 286 ? 10.675 9.374 -18.377 1.00 92.00 286 PRO A CA 1
ATOM 2364 C C . PRO A 1 286 ? 9.844 10.010 -17.260 1.00 92.00 286 PRO A C 1
ATOM 2366 O O . PRO A 1 286 ? 9.279 11.090 -17.440 1.00 92.00 286 PRO A O 1
ATOM 2369 N N . VAL A 1 287 ? 9.755 9.329 -16.115 1.00 93.31 287 VAL A N 1
ATOM 2370 C CA . VAL A 1 287 ? 8.991 9.781 -14.951 1.00 93.31 287 VAL A CA 1
ATOM 2371 C C . VAL A 1 287 ? 9.703 10.977 -14.349 1.00 93.31 287 VAL A C 1
ATOM 2373 O O . VAL A 1 287 ? 9.090 12.024 -14.185 1.00 93.31 287 VAL A O 1
ATOM 2376 N N . LYS A 1 288 ? 11.012 10.865 -14.110 1.00 92.44 288 LYS A N 1
ATOM 2377 C CA . LYS A 1 288 ? 11.834 11.950 -13.572 1.00 92.44 288 LYS A CA 1
ATOM 2378 C C . LYS A 1 288 ? 11.683 13.232 -14.391 1.00 92.44 288 LYS A C 1
ATOM 2380 O O . LYS A 1 288 ? 11.381 14.283 -13.828 1.00 92.44 288 LYS A O 1
ATOM 2385 N N . LYS A 1 289 ? 11.820 13.140 -15.719 1.00 90.62 289 LYS A N 1
ATOM 2386 C CA . LYS A 1 289 ? 11.670 14.285 -16.632 1.00 90.62 289 LYS A CA 1
ATOM 2387 C C . LYS A 1 289 ? 10.313 14.959 -16.501 1.00 90.62 289 LYS A C 1
ATOM 2389 O O . LYS A 1 289 ? 10.255 16.185 -16.505 1.00 90.62 289 LYS A O 1
ATOM 2394 N N . ALA A 1 290 ? 9.251 14.180 -16.293 1.00 89.88 290 ALA A N 1
ATOM 2395 C CA . ALA A 1 290 ? 7.899 14.702 -16.125 1.00 89.88 290 ALA A CA 1
ATOM 2396 C C . ALA A 1 290 ? 7.728 15.618 -14.905 1.00 89.88 290 ALA A C 1
ATOM 2398 O O . ALA A 1 290 ? 6.744 16.347 -14.850 1.00 89.88 290 ALA A O 1
ATOM 2399 N N . PHE A 1 291 ? 8.663 15.604 -13.950 1.00 86.44 291 PHE A N 1
ATOM 2400 C CA . PHE A 1 291 ? 8.634 16.447 -12.752 1.00 86.44 291 PHE A CA 1
ATOM 2401 C C . PHE A 1 291 ? 9.805 17.434 -12.655 1.00 86.44 291 PHE A C 1
ATOM 2403 O O . PHE A 1 291 ? 9.773 18.321 -11.806 1.00 86.44 291 PHE A O 1
ATOM 2410 N N . THR A 1 292 ? 10.833 17.305 -13.499 1.00 82.44 292 THR A N 1
ATOM 2411 C CA . THR A 1 292 ? 12.025 18.169 -13.452 1.00 82.44 292 THR A CA 1
ATOM 2412 C C . THR A 1 292 ? 12.157 19.116 -14.638 1.00 82.44 292 THR A C 1
ATOM 2414 O O . THR A 1 292 ? 12.800 20.154 -14.506 1.00 82.44 292 THR A O 1
ATOM 2417 N N . GLU A 1 293 ? 11.595 18.783 -15.800 1.00 66.19 293 GLU A N 1
ATOM 2418 C CA . GLU A 1 293 ? 11.716 19.620 -16.996 1.00 66.19 293 GLU A CA 1
ATOM 2419 C C . GLU A 1 293 ? 10.545 20.613 -17.078 1.00 66.19 293 GLU A C 1
ATOM 2421 O O . GLU A 1 293 ? 9.424 20.255 -17.433 1.00 66.19 293 GLU A O 1
ATOM 2426 N N . ILE A 1 294 ? 10.813 21.889 -16.777 1.00 53.00 294 ILE A N 1
ATOM 2427 C CA . ILE A 1 294 ? 10.032 23.006 -17.322 1.00 53.00 294 ILE A CA 1
ATOM 2428 C C . ILE A 1 294 ? 10.675 23.316 -18.671 1.00 53.00 294 ILE A C 1
ATOM 2430 O O . ILE A 1 294 ? 11.759 23.896 -18.718 1.00 53.00 294 ILE A O 1
ATOM 2434 N N . ILE A 1 295 ? 10.052 22.889 -19.767 1.00 47.16 295 ILE A N 1
ATOM 2435 C CA . ILE A 1 295 ? 10.493 23.326 -21.094 1.00 47.16 295 ILE A CA 1
ATOM 2436 C C . ILE A 1 295 ? 9.905 24.726 -21.300 1.00 47.16 295 ILE A C 1
ATOM 2438 O O . ILE A 1 295 ? 8.719 24.854 -21.607 1.00 47.16 295 ILE A O 1
ATOM 2442 N N . CYS A 1 296 ? 10.718 25.750 -21.025 1.00 40.47 296 CYS A N 1
ATOM 2443 C CA . CYS A 1 296 ? 10.473 27.131 -21.445 1.00 40.47 296 CYS A CA 1
ATOM 2444 C C . CYS A 1 296 ? 10.577 27.258 -22.968 1.00 40.47 296 CYS A C 1
ATOM 2446 O O . CYS A 1 296 ? 11.502 26.638 -23.543 1.00 40.47 296 CYS A O 1
#

Secondary structure (DSSP, 8-state):
--HHHHHHHHHHHHHHHHHHHHHHHHHHHHHHHHHHHHHH---TTPPPS--S----HHHHHHHHHHHHHHHHHHHHHHHHHHHHHHHHHHHHHHHTT-HHHHHHIIIIIIIHHHTTHHHHHHHHHHHHHHHHHHHTTT-SS-SB-TTSPBPPP-HHHHHHHHHHHHHHT--BTTB-HHHHHHHHHHHHHTTTT--HHHHHHHHHHHHHHHTT-BPPBSS---GGGGSS--B---GGG-EEEEEE-SS-EEEEES--SB-HHHHHHHHHHHHHHHHHHHHHHHTSHHHHHHHH----

pLDDT: mean 80.47, std 17.03, range [35.5, 97.69]

Radius of gyration: 24.25 Å; chains: 1; bounding box: 68×53×65 Å

Sequence (296 aa):
MIENIDKNNELKNDIEKTRKQYAMDFSVFYKFKCEEIDNLSVLKWAPHNPPNITINSYIKLAGQFFYALLNAFYQLVECYAYSIAAEKIVQSHFKIKNTGYATTWKYDFRNYHFYMFIPRFYNIIDYSAFLINELSNPELLVKDNKNGEPKQVDYESVKMSLNKVIKDGRARGSLSVNDLSICCDALDGFFENITDHGKQIIKRYRDIITHRYLPGIDCIMTDIERTSSKTRIRPDHGRLFSIADDTVSYQYYGVPEFKFEELQPLAKLLILSADKSLNKIYFIEPVKKAFTEIIC

Foldseek 3Di:
DVVVVVVVVVVVVVVVVVVVVVVVLVVQLVVQLVVQLVVLVFCPVPFDQFDPDDPDPLLQLLQVLLVVLVVLLVLLSSLLSQLVSLVVSLVVCVVVVVNVVSVCSNAVTNLVSCLCNLVSLQVSLQSLQVSVCVQLVVPLPDQDDPVGHGDRRHLVSSLVSLVVVLVVLQGGRNFHNVLSVLSNVLSVLLCPPPDPVLVVVSVVSVVQVVVQARAFEQDDHPPVVVDDHHHDAPQVQAWPDWDDDPPDIDTHHHDGPYYPVVVSVSSSSSSSSNSVSSSSSCPRVSNVCSRPDPPD